Protein AF-A0A9W7AST2-F1 (afdb_monomer_lite)

Structure (mmCIF, N/CA/C/O backbone):
data_AF-A0A9W7AST2-F1
#
_entry.id   AF-A0A9W7AST2-F1
#
loop_
_atom_site.group_PDB
_atom_site.id
_atom_site.type_symbol
_atom_site.label_atom_id
_atom_site.label_alt_id
_atom_site.label_comp_id
_atom_site.label_asym_id
_atom_site.label_entity_id
_atom_site.label_seq_id
_atom_site.pdbx_PDB_ins_code
_atom_site.Cartn_x
_atom_site.Cartn_y
_atom_site.Cartn_z
_atom_site.occupancy
_atom_site.B_iso_or_equiv
_atom_site.auth_seq_id
_atom_site.auth_comp_id
_atom_site.auth_asym_id
_atom_site.auth_atom_id
_atom_site.pdbx_PDB_model_num
ATOM 1 N N . MET A 1 1 ? -9.496 14.481 9.821 1.00 38.91 1 MET A N 1
ATOM 2 C CA . MET A 1 1 ? -9.518 13.853 8.485 1.00 38.91 1 MET A CA 1
ATOM 3 C C . MET A 1 1 ? -8.148 13.300 8.118 1.00 38.91 1 MET A C 1
ATOM 5 O O . MET A 1 1 ? -7.344 13.990 7.490 1.00 38.91 1 MET A O 1
ATOM 9 N N . ALA A 1 2 ? -7.865 12.055 8.506 1.00 41.66 2 ALA A N 1
ATOM 10 C CA . ALA A 1 2 ? -6.781 11.305 7.884 1.00 41.66 2 ALA A CA 1
ATOM 11 C C . ALA A 1 2 ? -7.148 11.112 6.405 1.00 41.66 2 ALA A C 1
ATOM 13 O O . ALA A 1 2 ? -8.059 10.354 6.080 1.00 41.66 2 ALA A O 1
ATOM 14 N N . LYS A 1 3 ? -6.508 11.871 5.509 1.00 51.38 3 LYS A N 1
ATOM 15 C CA . LYS A 1 3 ? -6.689 11.702 4.066 1.00 51.38 3 LYS A CA 1
ATOM 16 C C . LYS A 1 3 ? -6.095 10.349 3.703 1.00 51.38 3 LYS A C 1
ATOM 18 O O . LYS A 1 3 ? -4.874 10.208 3.645 1.00 51.38 3 LYS A O 1
ATOM 23 N N . LEU A 1 4 ? -6.945 9.341 3.532 1.00 57.00 4 LEU A N 1
ATOM 24 C CA . LEU A 1 4 ? -6.502 8.104 2.917 1.00 57.00 4 LEU A CA 1
ATOM 25 C C . LEU A 1 4 ? -6.040 8.471 1.510 1.00 57.00 4 LEU A C 1
ATOM 27 O O . LEU A 1 4 ? -6.850 8.916 0.717 1.00 57.00 4 LEU A O 1
ATOM 31 N N . HIS A 1 5 ? -4.749 8.316 1.220 1.00 58.38 5 HIS A N 1
ATOM 32 C CA . HIS A 1 5 ? -4.201 8.547 -0.112 1.00 58.38 5 HIS A CA 1
ATOM 33 C C . HIS A 1 5 ? -4.626 7.411 -1.051 1.00 58.38 5 HIS A C 1
ATOM 35 O O . HIS A 1 5 ? -3.862 6.467 -1.296 1.00 58.38 5 HIS A O 1
ATOM 41 N N . LEU A 1 6 ? -5.873 7.471 -1.520 1.00 72.69 6 LEU A N 1
ATOM 42 C CA . LEU A 1 6 ? -6.385 6.595 -2.569 1.00 72.69 6 LEU A CA 1
ATOM 43 C C . LEU A 1 6 ? -5.915 7.089 -3.942 1.00 72.69 6 LEU A C 1
ATOM 45 O O . LEU A 1 6 ? -5.607 8.265 -4.131 1.00 72.69 6 LEU A O 1
ATOM 49 N N . VAL A 1 7 ? -5.870 6.181 -4.918 1.00 74.06 7 VAL A N 1
ATOM 50 C CA . VAL A 1 7 ? -5.638 6.540 -6.328 1.00 74.06 7 VAL A CA 1
ATOM 51 C C . VAL A 1 7 ? -6.774 7.440 -6.822 1.00 74.06 7 VAL A C 1
ATOM 53 O O . VAL A 1 7 ? -6.557 8.322 -7.649 1.00 74.06 7 VAL A O 1
ATOM 56 N N . SER A 1 8 ? -7.959 7.253 -6.241 1.00 76.75 8 SER A N 1
ATOM 57 C CA . SER A 1 8 ? -9.156 8.062 -6.464 1.00 76.75 8 SER A CA 1
ATOM 58 C C . SER A 1 8 ? -9.100 9.481 -5.871 1.00 76.75 8 SER A C 1
ATOM 60 O O . SER A 1 8 ? -9.993 10.281 -6.149 1.00 76.75 8 SER A O 1
ATOM 62 N N . ASP A 1 9 ? -8.085 9.830 -5.071 1.00 81.12 9 ASP A N 1
ATOM 63 C CA . ASP A 1 9 ? -8.009 11.166 -4.478 1.00 81.12 9 ASP A CA 1
ATOM 64 C C . ASP A 1 9 ? -7.768 12.255 -5.537 1.00 81.12 9 ASP A C 1
ATOM 66 O O . ASP A 1 9 ? -6.868 12.122 -6.384 1.00 81.12 9 ASP A O 1
ATOM 70 N N . PRO A 1 10 ? -8.468 13.403 -5.447 1.00 85.75 10 PRO A N 1
ATOM 71 C CA . PRO A 1 10 ? -8.191 14.543 -6.306 1.00 85.75 10 PRO A CA 1
ATOM 72 C C . PRO A 1 10 ? -6.749 15.025 -6.076 1.00 85.75 10 PRO A C 1
ATOM 74 O O . PRO A 1 10 ? -6.382 15.494 -4.998 1.00 85.75 10 PRO A O 1
ATOM 77 N N . GLY A 1 11 ? -5.910 14.883 -7.106 1.00 86.56 11 GLY A N 1
ATOM 78 C CA . GLY A 1 11 ? -4.495 15.269 -7.094 1.00 86.56 11 GLY A CA 1
ATOM 79 C C . GLY A 1 11 ? -3.495 14.113 -6.980 1.00 86.56 11 GLY A C 1
ATOM 80 O O . GLY A 1 11 ? -2.299 14.349 -7.174 1.00 86.56 11 GLY A O 1
ATOM 81 N N . PHE A 1 12 ? -3.940 12.872 -6.741 1.00 86.62 12 PHE A N 1
ATOM 82 C CA . PHE A 1 12 ? -3.051 11.704 -6.806 1.00 86.62 12 PHE A CA 1
ATOM 83 C C . PHE A 1 12 ? -2.444 11.562 -8.206 1.00 86.62 12 PHE A C 1
ATOM 85 O O . PHE A 1 12 ? -1.223 11.479 -8.348 1.00 86.62 12 PHE A O 1
ATOM 92 N N . LEU A 1 13 ? -3.290 11.627 -9.241 1.00 90.12 13 LEU A N 1
ATOM 93 C CA . LEU A 1 13 ? -2.870 11.517 -10.639 1.00 90.12 13 LEU A CA 1
ATOM 94 C C . LEU A 1 13 ? -1.844 12.594 -11.014 1.00 90.12 13 LEU A C 1
ATOM 96 O O . LEU A 1 13 ? -0.867 12.305 -11.694 1.00 90.12 13 LEU A O 1
ATOM 100 N N . THR A 1 14 ? -2.019 13.824 -10.526 1.00 92.44 14 THR A N 1
ATOM 101 C CA . THR A 1 14 ? -1.078 14.923 -10.775 1.00 92.44 14 THR A CA 1
ATOM 102 C C . THR A 1 14 ? 0.288 14.627 -10.160 1.00 92.44 14 THR A C 1
ATOM 104 O O . THR A 1 14 ? 1.304 14.738 -10.842 1.00 92.44 14 THR A O 1
ATOM 107 N N . LYS A 1 15 ? 0.330 14.187 -8.895 1.00 89.62 15 LYS A N 1
ATOM 108 C CA . LYS A 1 15 ? 1.586 13.815 -8.219 1.00 89.62 15 LYS A CA 1
ATOM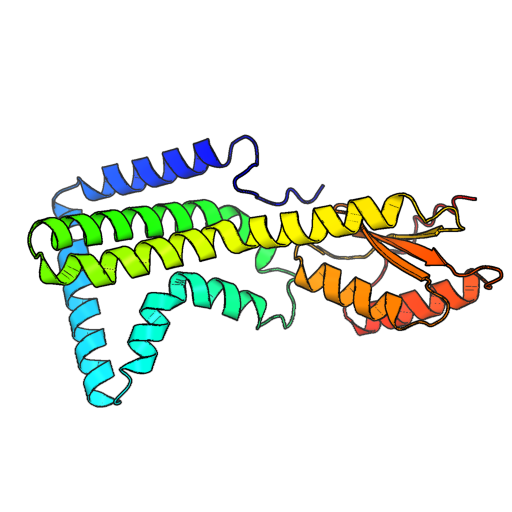 109 C C . LYS A 1 15 ? 2.264 12.620 -8.886 1.00 89.62 15 LYS A C 1
ATOM 111 O O . LYS A 1 15 ? 3.484 12.630 -9.052 1.00 89.62 15 LYS A O 1
ATOM 116 N N . PHE A 1 16 ? 1.487 11.613 -9.278 1.00 90.25 16 PHE A N 1
ATOM 117 C CA . PHE A 1 16 ? 1.979 10.446 -10.004 1.00 90.25 16 PHE A CA 1
ATOM 118 C C . PHE A 1 16 ? 2.585 10.847 -11.352 1.00 90.25 16 PHE A C 1
ATOM 120 O O . PHE A 1 16 ? 3.736 10.514 -11.618 1.00 90.25 16 PHE A O 1
ATOM 127 N N . SER A 1 17 ? 1.862 11.626 -12.160 1.00 92.38 17 SER A N 1
ATOM 128 C CA . SER A 1 17 ? 2.323 12.081 -13.475 1.00 92.38 17 SER A CA 1
ATOM 129 C C . SER A 1 17 ? 3.564 12.965 -13.385 1.00 92.38 17 SER A C 1
ATOM 131 O O . SER A 1 17 ? 4.485 12.777 -14.173 1.00 92.38 17 SER A O 1
ATOM 133 N N . ILE A 1 18 ? 3.634 13.879 -12.408 1.00 94.62 18 ILE A N 1
ATOM 134 C CA . ILE A 1 18 ? 4.841 14.685 -12.163 1.00 94.62 18 ILE A CA 1
ATOM 135 C C . ILE A 1 18 ? 6.011 13.767 -11.816 1.00 94.62 18 ILE A C 1
ATOM 137 O O . ILE A 1 18 ? 7.057 13.866 -12.445 1.00 94.62 18 ILE A O 1
ATOM 141 N N . SER A 1 19 ? 5.825 12.836 -10.875 1.00 91.31 19 SER A N 1
ATOM 142 C CA . SER A 1 19 ? 6.886 11.904 -10.466 1.00 91.31 19 SER A CA 1
ATOM 143 C C . SER A 1 19 ? 7.370 11.053 -11.640 1.00 91.31 19 SER A C 1
ATOM 145 O O . SER A 1 19 ? 8.571 10.901 -11.846 1.00 91.31 19 SER A O 1
ATOM 147 N N . LEU A 1 20 ? 6.439 10.534 -12.445 1.00 90.25 20 LEU A N 1
ATOM 148 C CA . LEU A 1 20 ? 6.737 9.737 -13.628 1.00 90.25 20 LEU A CA 1
ATOM 149 C C . LEU A 1 20 ? 7.502 10.555 -14.673 1.00 90.25 20 LEU A C 1
ATOM 151 O O . LEU A 1 20 ? 8.518 10.096 -15.189 1.00 90.25 20 LEU A O 1
ATOM 155 N N . LEU A 1 21 ? 7.056 11.780 -14.950 1.00 94.19 21 LEU A N 1
ATOM 156 C CA . LEU A 1 21 ? 7.706 12.679 -15.897 1.00 94.19 21 LEU A CA 1
ATOM 157 C C . LEU A 1 21 ? 9.107 13.076 -15.421 1.00 94.19 21 LEU A C 1
ATOM 159 O O . LEU A 1 21 ? 10.040 13.053 -16.218 1.00 94.19 21 LEU A O 1
ATOM 163 N N . THR A 1 22 ? 9.289 13.354 -14.127 1.00 92.75 22 THR A N 1
ATOM 164 C CA . THR A 1 22 ? 10.610 13.604 -13.538 1.00 92.75 22 THR A CA 1
ATOM 165 C C . THR A 1 22 ? 11.530 12.400 -13.718 1.00 92.75 22 THR A C 1
ATOM 167 O O . THR A 1 22 ? 12.650 12.575 -14.186 1.00 92.75 22 THR A O 1
ATOM 170 N N . ILE A 1 23 ? 11.069 11.178 -13.424 1.00 89.25 23 ILE A N 1
ATOM 171 C CA . ILE A 1 23 ? 11.868 9.954 -13.612 1.00 89.25 23 ILE A CA 1
ATOM 172 C C . ILE A 1 23 ? 12.243 9.769 -15.090 1.00 89.25 23 ILE A C 1
ATOM 174 O O . ILE A 1 23 ? 13.402 9.492 -15.402 1.00 89.25 23 ILE A O 1
ATOM 178 N N . ILE A 1 24 ? 11.298 9.979 -16.012 1.00 90.62 24 ILE A N 1
ATOM 179 C CA . ILE A 1 24 ? 11.549 9.880 -17.456 1.00 90.62 24 ILE A CA 1
ATOM 180 C C . ILE A 1 24 ? 12.576 10.925 -17.904 1.00 90.62 24 ILE A C 1
ATOM 182 O O . ILE A 1 24 ? 13.527 10.570 -18.597 1.00 90.62 24 ILE A O 1
ATOM 186 N N . LEU A 1 25 ? 12.432 12.190 -17.501 1.00 93.44 25 LEU A N 1
ATOM 187 C CA . LEU A 1 25 ? 13.373 13.258 -17.857 1.00 93.44 25 LEU A CA 1
ATOM 188 C C . LEU A 1 25 ? 14.774 12.982 -17.311 1.00 93.44 25 LEU A C 1
ATOM 190 O O . LEU A 1 25 ? 15.752 13.073 -18.049 1.00 93.44 25 LEU A O 1
ATOM 194 N N . VAL A 1 26 ? 14.864 12.577 -16.046 1.00 90.81 26 VAL A N 1
ATOM 195 C CA . VAL A 1 26 ? 16.123 12.194 -15.398 1.00 90.81 26 VAL A CA 1
ATOM 196 C C . VAL A 1 26 ? 16.773 11.018 -16.140 1.00 90.81 26 VAL A C 1
ATOM 198 O O . VAL A 1 26 ? 17.976 11.037 -16.383 1.00 90.81 26 VAL A O 1
ATOM 201 N N . SER A 1 27 ? 15.986 10.044 -16.613 1.00 86.69 27 SER A N 1
ATOM 202 C CA . SER A 1 27 ? 16.497 8.897 -17.382 1.00 86.69 27 SER A CA 1
ATOM 203 C C . SER A 1 27 ? 17.025 9.236 -18.783 1.00 86.69 27 SER A C 1
ATOM 205 O O . SER A 1 27 ? 17.753 8.436 -19.367 1.00 86.69 27 SER A O 1
ATOM 207 N N . LYS A 1 28 ? 16.682 10.409 -19.337 1.00 90.00 28 LYS A N 1
ATOM 208 C CA . LYS A 1 28 ? 17.173 10.868 -20.649 1.00 90.00 28 LYS A CA 1
ATOM 209 C C . LYS A 1 28 ? 18.562 11.500 -20.584 1.00 90.00 28 LYS A C 1
ATOM 211 O O . LYS A 1 28 ? 19.148 11.751 -21.633 1.00 90.00 28 LYS A O 1
ATOM 216 N N . VAL A 1 29 ? 19.088 11.758 -19.388 1.00 93.31 29 VAL A N 1
ATOM 217 C CA . VAL A 1 29 ? 20.415 12.347 -19.196 1.00 93.31 29 VAL A CA 1
ATOM 218 C C . VAL A 1 29 ? 21.484 11.276 -19.492 1.00 93.31 29 VAL A C 1
ATOM 220 O O . VAL A 1 29 ? 21.586 10.311 -18.731 1.00 93.31 29 VAL A O 1
ATOM 223 N N . PRO A 1 30 ? 22.301 11.419 -20.559 1.00 90.50 30 PRO A N 1
ATOM 224 C CA . PRO A 1 30 ? 23.229 10.376 -21.012 1.00 90.50 30 PRO A CA 1
ATOM 225 C C . PRO A 1 30 ? 24.180 9.818 -19.939 1.00 90.50 30 PRO A C 1
ATOM 227 O O . PRO A 1 30 ? 24.262 8.594 -19.830 1.00 90.50 30 PRO A O 1
ATOM 230 N N . PRO A 1 31 ? 24.856 10.642 -19.101 1.00 91.50 31 PRO A N 1
ATOM 231 C CA . PRO A 1 31 ? 25.762 10.107 -18.081 1.00 91.50 31 PRO A CA 1
ATOM 232 C C . PRO A 1 31 ? 25.024 9.339 -16.981 1.00 91.50 31 PRO A C 1
ATOM 234 O O . PRO A 1 31 ? 25.586 8.449 -16.348 1.00 91.50 31 PRO A O 1
ATOM 237 N N . LEU A 1 32 ? 23.751 9.664 -16.739 1.00 87.69 32 LEU A N 1
ATOM 238 C CA . LEU A 1 32 ? 22.957 8.941 -15.759 1.00 87.69 32 LEU A CA 1
ATOM 239 C C . LEU A 1 32 ? 22.450 7.618 -16.332 1.00 87.69 32 LEU A C 1
ATOM 241 O O . LEU A 1 32 ? 22.411 6.620 -15.620 1.00 87.69 32 LEU A O 1
ATOM 245 N N . GLN A 1 33 ? 22.110 7.586 -17.621 1.00 86.31 33 GLN A N 1
ATOM 246 C CA . GLN A 1 33 ? 21.656 6.371 -18.288 1.00 86.31 33 GLN A CA 1
ATOM 247 C C . GLN A 1 33 ? 22.734 5.277 -18.277 1.00 86.31 33 GLN A C 1
ATOM 249 O O . GLN A 1 33 ? 22.414 4.115 -18.013 1.00 86.31 33 GLN A O 1
ATOM 254 N N . THR A 1 34 ? 24.000 5.633 -18.518 1.00 88.44 34 THR A N 1
ATOM 255 C CA . THR A 1 34 ? 25.119 4.680 -18.447 1.00 88.44 34 THR A CA 1
ATOM 256 C C . THR A 1 34 ? 25.297 4.149 -17.030 1.00 88.44 34 THR A C 1
ATOM 258 O O . THR A 1 34 ? 25.349 2.937 -16.845 1.00 88.44 34 THR A O 1
ATOM 261 N N . ASN A 1 35 ? 25.259 5.029 -16.023 1.00 88.88 35 ASN A N 1
ATOM 262 C CA . ASN A 1 35 ? 25.389 4.637 -14.618 1.00 88.88 35 ASN A CA 1
ATOM 263 C C . ASN A 1 35 ? 24.230 3.751 -14.147 1.00 88.88 35 ASN A C 1
ATOM 265 O O . ASN A 1 35 ? 24.456 2.780 -13.433 1.00 88.88 35 ASN A O 1
ATOM 269 N N . ILE A 1 36 ? 22.989 4.059 -14.541 1.00 81.69 36 ILE A N 1
ATOM 270 C CA . ILE A 1 36 ? 21.812 3.252 -14.191 1.00 81.69 36 ILE A CA 1
ATOM 271 C C . ILE A 1 36 ? 21.899 1.876 -14.846 1.00 81.69 36 ILE A C 1
ATOM 273 O O . ILE A 1 36 ? 21.633 0.878 -14.184 1.00 81.69 36 ILE A O 1
ATOM 277 N N . SER A 1 37 ? 22.277 1.813 -16.124 1.00 79.62 37 SER A N 1
ATOM 278 C CA . SER A 1 37 ? 22.390 0.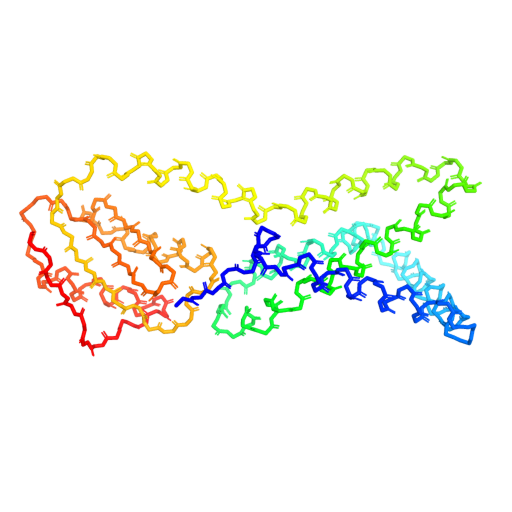540 -16.846 1.00 79.62 37 SER A CA 1
ATOM 279 C C . SER A 1 37 ? 23.505 -0.321 -16.255 1.00 79.62 37 SER A C 1
ATOM 281 O O . SER A 1 37 ? 23.312 -1.512 -16.028 1.00 79.62 37 SER A O 1
ATOM 283 N N . GLU A 1 38 ? 24.642 0.288 -15.916 1.00 88.25 38 GLU A N 1
ATOM 284 C CA . GLU A 1 38 ? 25.753 -0.405 -15.270 1.00 88.25 38 GLU A CA 1
ATOM 285 C C . GLU A 1 38 ? 25.396 -0.859 -13.850 1.00 88.25 38 GLU A C 1
ATOM 287 O O . GLU A 1 38 ? 25.655 -2.003 -13.483 1.00 88.25 38 GLU A O 1
ATOM 292 N N . ALA A 1 39 ? 24.752 -0.004 -13.052 1.00 82.81 39 ALA A N 1
ATOM 293 C CA . ALA A 1 39 ? 24.269 -0.371 -11.726 1.00 82.81 39 ALA A CA 1
ATOM 294 C C . ALA A 1 39 ? 23.236 -1.502 -11.801 1.00 82.81 39 ALA A C 1
ATOM 296 O O . ALA A 1 39 ? 23.281 -2.419 -10.983 1.00 82.81 39 ALA A O 1
ATOM 297 N N . HIS A 1 40 ? 22.338 -1.465 -12.788 1.00 80.56 40 HIS A N 1
ATOM 298 C CA . HIS A 1 40 ? 21.349 -2.511 -13.017 1.00 80.56 40 HIS A CA 1
ATOM 299 C C . HIS A 1 40 ? 22.011 -3.843 -13.375 1.00 80.56 40 HIS A C 1
ATOM 301 O O . HIS A 1 40 ? 21.681 -4.859 -12.768 1.00 80.56 40 HIS A O 1
ATOM 307 N N . GLU A 1 41 ? 22.982 -3.845 -14.290 1.00 82.00 41 GLU A N 1
ATOM 308 C CA . GLU A 1 41 ? 23.723 -5.058 -14.644 1.00 82.00 41 GLU A CA 1
ATOM 309 C C . GLU A 1 41 ? 24.569 -5.582 -13.477 1.00 82.00 41 GLU A C 1
ATOM 311 O O . GLU A 1 41 ? 24.538 -6.775 -13.183 1.00 82.00 41 GLU A O 1
ATOM 316 N N . ARG A 1 42 ? 25.240 -4.709 -12.715 1.00 86.38 42 ARG A N 1
ATOM 317 C CA . ARG A 1 42 ? 25.951 -5.113 -11.489 1.00 86.38 42 ARG A CA 1
ATOM 318 C C . ARG A 1 42 ? 25.004 -5.746 -10.478 1.00 86.38 42 ARG A C 1
ATOM 320 O O . ARG A 1 42 ? 25.305 -6.808 -9.941 1.00 86.38 42 ARG A O 1
ATOM 327 N N . LEU A 1 43 ? 23.852 -5.121 -10.235 1.00 78.88 43 LEU A N 1
ATOM 328 C CA . LEU A 1 43 ? 22.845 -5.641 -9.316 1.00 78.88 43 LEU A CA 1
ATOM 329 C C . LEU A 1 43 ? 22.324 -6.998 -9.795 1.00 78.88 43 LEU A C 1
ATOM 331 O O . LEU A 1 43 ? 22.213 -7.924 -8.997 1.00 78.88 43 LEU A O 1
ATOM 335 N N . ARG A 1 44 ? 22.049 -7.134 -11.096 1.00 78.31 44 ARG A N 1
ATOM 336 C CA . ARG A 1 44 ? 21.595 -8.378 -11.719 1.00 78.31 44 ARG A CA 1
ATOM 337 C C . ARG A 1 44 ? 22.626 -9.490 -11.570 1.00 78.31 44 ARG A C 1
ATOM 339 O O . ARG A 1 44 ? 22.249 -10.602 -11.214 1.00 78.31 44 ARG A O 1
ATOM 346 N N . LEU A 1 45 ? 23.903 -9.195 -11.802 1.00 83.44 45 LEU A N 1
ATOM 347 C CA . LEU A 1 45 ? 25.000 -10.149 -11.653 1.00 83.44 45 LEU A CA 1
ATOM 348 C C . LEU A 1 45 ? 25.201 -10.566 -10.196 1.00 83.44 45 LEU A C 1
ATOM 350 O O . LEU A 1 45 ? 25.355 -11.755 -9.935 1.00 83.44 45 LEU A O 1
ATOM 354 N N . ILE A 1 46 ? 25.142 -9.621 -9.251 1.00 84.19 46 ILE A N 1
ATOM 355 C CA . ILE A 1 46 ? 25.198 -9.918 -7.812 1.00 84.19 46 ILE A CA 1
ATOM 356 C C . ILE A 1 46 ? 24.011 -10.794 -7.411 1.00 84.19 46 ILE A C 1
ATOM 358 O O . ILE A 1 46 ? 24.186 -11.781 -6.706 1.00 84.19 46 ILE A O 1
ATOM 362 N N . LEU A 1 47 ? 22.804 -10.474 -7.880 1.00 73.44 47 LEU A N 1
ATOM 363 C CA . LEU A 1 47 ? 21.615 -11.284 -7.635 1.00 73.44 47 LEU A CA 1
ATOM 364 C C . LEU A 1 47 ? 21.797 -12.700 -8.190 1.00 73.44 47 LEU A C 1
ATOM 366 O O . LEU A 1 47 ? 21.642 -13.658 -7.442 1.00 73.44 47 LEU A O 1
ATOM 370 N N . LEU A 1 48 ? 22.190 -12.850 -9.456 1.00 77.31 48 LEU A N 1
ATOM 371 C CA . LEU A 1 48 ? 22.421 -14.157 -10.079 1.00 77.31 48 LEU A CA 1
ATOM 372 C C . LEU A 1 48 ? 23.504 -14.968 -9.359 1.00 77.31 48 LEU A C 1
ATOM 374 O O . LEU A 1 48 ? 23.298 -16.154 -9.104 1.00 77.31 48 LEU A O 1
ATOM 378 N N . SER A 1 49 ? 24.625 -14.341 -8.991 1.00 83.81 49 SER A N 1
ATOM 379 C CA . SER A 1 49 ? 25.713 -15.023 -8.284 1.00 83.81 49 SER A CA 1
ATOM 380 C C . SER A 1 49 ? 25.289 -15.450 -6.879 1.00 83.81 49 SER A C 1
ATOM 382 O O . SER A 1 49 ? 25.527 -16.591 -6.483 1.00 83.81 49 SER A O 1
ATOM 384 N N . THR A 1 50 ? 24.577 -14.582 -6.157 1.00 76.69 50 THR A N 1
ATOM 385 C CA . THR A 1 50 ? 24.087 -14.859 -4.800 1.00 76.69 50 THR A CA 1
ATOM 386 C C . THR A 1 50 ? 23.000 -15.935 -4.810 1.00 76.69 50 THR A C 1
ATOM 388 O O . THR A 1 50 ? 23.010 -16.828 -3.962 1.00 76.69 50 THR A O 1
ATOM 391 N N . ALA A 1 51 ? 22.084 -15.918 -5.787 1.00 73.81 51 ALA A N 1
ATOM 392 C CA . ALA A 1 51 ? 21.082 -16.976 -5.930 1.00 73.81 51 ALA A CA 1
ATOM 393 C C . ALA A 1 51 ? 21.702 -18.327 -6.236 1.00 73.81 51 ALA A C 1
ATOM 395 O O . ALA A 1 51 ? 21.275 -19.326 -5.660 1.00 73.81 51 ALA A O 1
ATOM 396 N N . HIS A 1 52 ? 22.683 -18.358 -7.136 1.00 76.38 52 HIS A N 1
ATOM 397 C CA . HIS A 1 52 ? 23.358 -19.596 -7.484 1.00 76.38 52 HIS A CA 1
ATOM 398 C C . HIS A 1 52 ? 24.129 -20.158 -6.281 1.00 76.38 52 HIS A C 1
ATOM 400 O O . HIS A 1 52 ? 24.056 -21.356 -6.017 1.00 76.38 52 HIS A O 1
ATOM 406 N N . ALA A 1 53 ? 24.798 -19.294 -5.510 1.00 83.94 53 ALA A N 1
ATOM 407 C CA . ALA A 1 53 ? 25.543 -19.688 -4.315 1.00 83.94 53 ALA A CA 1
ATOM 408 C C . ALA A 1 53 ? 24.648 -20.265 -3.206 1.00 83.94 53 ALA A C 1
ATOM 410 O O . ALA A 1 53 ? 25.032 -21.228 -2.548 1.00 83.94 53 ALA A O 1
ATOM 411 N N . HIS A 1 54 ? 23.448 -19.714 -3.012 1.00 74.88 54 HIS A N 1
ATOM 412 C CA . HIS A 1 54 ? 22.566 -20.110 -1.911 1.00 74.88 54 HIS A CA 1
ATOM 413 C C . HIS A 1 54 ? 21.352 -20.957 -2.332 1.00 74.88 54 HIS A C 1
ATOM 415 O O . HIS A 1 54 ? 20.472 -21.190 -1.508 1.00 74.88 54 HIS A O 1
ATOM 421 N N . GLN A 1 55 ? 21.267 -21.413 -3.591 1.00 71.50 55 GLN A N 1
ATOM 422 C CA . GLN A 1 55 ? 20.077 -22.099 -4.141 1.00 71.50 55 GLN A CA 1
ATOM 423 C C . GLN A 1 55 ? 18.775 -21.282 -3.938 1.00 71.50 55 GLN A C 1
ATOM 425 O O . GLN A 1 55 ? 17.667 -21.816 -3.905 1.00 71.50 55 GLN A O 1
ATOM 430 N N . LEU A 1 56 ? 18.892 -19.952 -3.834 1.00 57.88 56 LEU A N 1
ATOM 431 C CA . LEU A 1 56 ? 17.814 -19.019 -3.475 1.00 57.88 56 LEU A CA 1
ATOM 432 C C . LEU A 1 56 ? 16.982 -18.572 -4.688 1.00 57.88 56 LEU A C 1
ATOM 434 O O . LEU A 1 56 ? 16.527 -17.429 -4.762 1.00 57.88 56 LEU A O 1
ATOM 438 N N . TRP A 1 57 ? 16.738 -19.469 -5.642 1.00 56.25 57 TRP A N 1
ATOM 439 C CA . TRP A 1 57 ? 15.914 -19.183 -6.823 1.00 56.25 57 TRP A CA 1
ATOM 440 C C . TRP A 1 57 ? 14.509 -18.697 -6.441 1.00 56.25 57 TRP A C 1
ATOM 442 O O . TRP A 1 57 ? 13.985 -17.753 -7.036 1.00 56.25 57 TRP A O 1
ATOM 452 N N . PHE A 1 58 ? 13.943 -19.258 -5.368 1.00 51.06 58 PHE A N 1
ATOM 453 C CA . PHE A 1 58 ? 12.679 -18.800 -4.798 1.00 51.06 58 PHE A CA 1
ATOM 454 C C . PHE A 1 58 ? 12.769 -17.385 -4.230 1.00 51.06 58 PHE A C 1
ATOM 456 O O . PHE A 1 58 ? 11.853 -16.604 -4.458 1.00 51.06 58 PHE A O 1
ATOM 463 N N . LEU A 1 59 ? 13.865 -17.019 -3.555 1.00 52.59 59 LEU A N 1
ATOM 464 C CA . LEU A 1 59 ? 14.011 -15.704 -2.927 1.00 52.59 59 LEU A CA 1
ATOM 465 C C . LEU A 1 59 ? 14.159 -14.591 -3.963 1.00 52.59 59 LEU A C 1
ATOM 467 O O . LEU A 1 59 ? 13.624 -13.517 -3.741 1.00 52.59 59 LEU A O 1
ATOM 471 N N . ILE A 1 60 ? 14.805 -14.837 -5.108 1.00 55.47 60 ILE A N 1
ATOM 472 C CA . ILE A 1 60 ? 14.857 -13.860 -6.211 1.00 55.47 60 ILE A CA 1
ATOM 473 C C . ILE A 1 60 ? 13.496 -13.702 -6.874 1.00 55.47 60 ILE A C 1
ATOM 475 O O . ILE A 1 60 ? 13.081 -12.575 -7.141 1.00 55.47 60 ILE A O 1
ATOM 479 N N . SER A 1 61 ? 12.766 -14.800 -7.082 1.00 55.69 61 SER A N 1
ATOM 480 C CA . SER A 1 61 ? 11.384 -14.728 -7.564 1.00 55.69 61 SER A CA 1
ATOM 481 C C . SER A 1 61 ? 10.480 -13.994 -6.558 1.00 55.69 61 SER A C 1
ATOM 483 O O . SER A 1 61 ? 9.587 -13.247 -6.955 1.00 55.69 61 SER A O 1
ATOM 485 N N . PHE A 1 62 ? 10.758 -14.133 -5.257 1.00 51.84 62 PHE A N 1
ATOM 486 C CA . PHE A 1 62 ? 10.085 -13.416 -4.174 1.00 51.84 62 PHE A CA 1
ATOM 487 C C . PHE A 1 62 ? 10.492 -11.941 -4.112 1.00 51.84 62 PHE A C 1
ATOM 489 O O . PHE A 1 62 ? 9.624 -11.102 -3.913 1.00 51.84 62 PHE A O 1
ATOM 496 N N . LEU A 1 63 ? 11.771 -11.608 -4.338 1.00 53.88 63 LEU A N 1
ATOM 497 C CA . LEU A 1 63 ? 12.299 -10.242 -4.341 1.00 53.88 63 LEU A CA 1
ATOM 498 C C . LEU A 1 63 ? 11.820 -9.456 -5.568 1.00 53.88 63 LEU A C 1
ATOM 500 O O . LEU A 1 63 ? 11.438 -8.294 -5.445 1.00 53.88 63 LEU A O 1
ATOM 504 N N . ALA A 1 64 ? 11.741 -10.098 -6.732 1.00 54.25 64 ALA A N 1
ATOM 505 C CA . ALA A 1 64 ? 11.091 -9.538 -7.915 1.00 54.25 64 ALA A CA 1
ATOM 506 C C . ALA A 1 64 ? 9.580 -9.332 -7.683 1.00 54.25 64 ALA A C 1
ATOM 508 O O . ALA A 1 64 ? 9.016 -8.335 -8.125 1.00 54.25 64 ALA A O 1
ATOM 509 N N . SER A 1 65 ? 8.938 -10.209 -6.900 1.00 55.12 65 SER A N 1
ATOM 510 C CA . SER A 1 65 ? 7.574 -10.011 -6.383 1.00 55.12 65 SER A CA 1
ATOM 511 C C . SER A 1 65 ? 7.505 -9.031 -5.194 1.00 55.12 65 SER A C 1
ATOM 513 O O . SER A 1 65 ? 6.410 -8.661 -4.754 1.00 55.12 65 SER A O 1
ATOM 515 N N . SER A 1 66 ? 8.648 -8.593 -4.647 1.00 54.12 66 SER A N 1
ATOM 516 C CA . SER A 1 66 ? 8.715 -7.896 -3.360 1.00 54.12 66 SER A CA 1
ATOM 517 C C . SER A 1 66 ? 8.529 -6.400 -3.416 1.00 54.12 66 SER A C 1
ATOM 519 O O . SER A 1 66 ? 8.323 -5.819 -2.366 1.00 54.12 66 SER A O 1
ATOM 521 N N . CYS A 1 67 ? 8.433 -5.759 -4.579 1.00 52.69 67 CYS A N 1
ATOM 522 C CA . CYS A 1 67 ? 7.856 -4.410 -4.593 1.00 52.69 67 CYS A CA 1
ATOM 523 C C . CYS A 1 67 ? 6.415 -4.418 -4.030 1.00 52.69 67 CYS A C 1
ATOM 525 O O . CYS A 1 67 ? 5.981 -3.449 -3.410 1.00 52.69 67 CYS A O 1
ATOM 527 N N . CYS A 1 68 ? 5.715 -5.551 -4.158 1.00 47.44 68 CYS A N 1
ATOM 528 C CA . CYS A 1 68 ? 4.381 -5.776 -3.615 1.00 47.44 68 CYS A CA 1
ATOM 529 C C . CYS A 1 68 ? 4.397 -6.627 -2.335 1.00 47.44 68 CYS A C 1
ATOM 531 O O . CYS A 1 68 ? 3.602 -6.399 -1.427 1.00 47.44 68 CYS A O 1
ATOM 533 N N . LEU A 1 69 ? 5.342 -7.565 -2.205 1.00 48.34 69 LEU A N 1
ATOM 534 C CA . LEU A 1 69 ? 5.549 -8.279 -0.946 1.00 48.34 69 LEU A CA 1
ATOM 535 C C . LEU A 1 69 ? 6.105 -7.368 0.154 1.00 48.34 69 LEU A C 1
ATOM 537 O O . LEU A 1 69 ? 5.779 -7.607 1.299 1.00 48.34 69 LEU A O 1
ATOM 541 N N . LEU A 1 70 ? 6.838 -6.286 -0.143 1.00 56.50 70 LEU A N 1
ATOM 542 C CA . LEU A 1 70 ? 7.147 -5.242 0.845 1.00 56.50 70 LEU A CA 1
ATOM 543 C C . LEU A 1 70 ? 5.859 -4.615 1.366 1.00 56.50 70 LEU A C 1
ATOM 545 O O . LEU A 1 70 ? 5.764 -4.360 2.554 1.00 56.50 70 LEU A O 1
ATOM 549 N N . GLN A 1 71 ? 4.852 -4.394 0.518 1.00 52.66 71 GLN A N 1
ATOM 550 C CA . GLN A 1 71 ? 3.567 -3.842 0.959 1.00 52.66 71 GLN A CA 1
ATOM 551 C C . GLN A 1 71 ? 2.812 -4.839 1.855 1.00 52.66 71 GLN A C 1
ATOM 553 O O . GLN A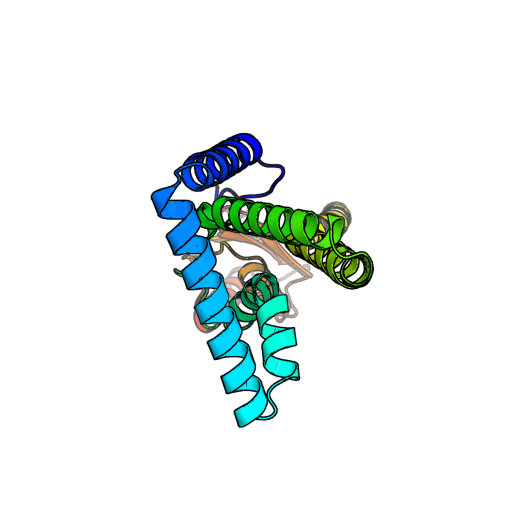 1 71 ? 2.192 -4.434 2.832 1.00 52.66 71 GLN A O 1
ATOM 558 N N . VAL A 1 72 ? 2.913 -6.146 1.583 1.00 55.41 72 VAL A N 1
ATOM 559 C CA . VAL A 1 72 ? 2.327 -7.210 2.422 1.00 55.41 72 VAL A CA 1
ATOM 560 C C . VAL A 1 72 ? 3.135 -7.458 3.700 1.00 55.41 72 VAL A C 1
ATOM 562 O O . VAL A 1 72 ? 2.550 -7.629 4.760 1.00 55.41 72 VAL A O 1
ATOM 565 N N . VAL A 1 73 ? 4.465 -7.436 3.633 1.00 57.66 73 VAL A N 1
ATOM 566 C CA . VAL A 1 73 ? 5.386 -7.623 4.762 1.00 57.66 73 VAL A CA 1
ATOM 567 C C . VAL A 1 73 ? 5.337 -6.419 5.687 1.00 57.66 73 VAL A C 1
ATOM 569 O O . VAL A 1 73 ? 5.280 -6.610 6.889 1.00 57.66 73 VAL A O 1
ATOM 572 N N . LEU A 1 74 ? 5.250 -5.194 5.169 1.00 55.19 74 LEU A N 1
ATOM 573 C CA . LEU A 1 74 ? 4.981 -4.007 5.985 1.00 55.19 74 LEU A CA 1
ATOM 574 C C . LEU A 1 74 ? 3.573 -4.046 6.603 1.00 55.19 74 LEU A C 1
ATOM 576 O O . LEU A 1 74 ? 3.393 -3.559 7.714 1.00 55.19 74 LEU A O 1
ATOM 580 N N . ASN A 1 75 ? 2.597 -4.674 5.936 1.00 50.47 75 ASN A N 1
ATOM 581 C CA . ASN A 1 75 ? 1.280 -4.950 6.521 1.00 50.47 75 ASN A CA 1
ATOM 582 C C . ASN A 1 75 ? 1.302 -6.096 7.557 1.00 50.47 75 ASN A C 1
ATOM 584 O O . ASN A 1 75 ? 0.471 -6.096 8.462 1.00 50.47 75 ASN A O 1
ATOM 588 N N . MET A 1 76 ? 2.216 -7.068 7.442 1.00 51.41 76 MET A N 1
ATOM 589 C CA . MET A 1 76 ? 2.361 -8.198 8.374 1.00 51.41 76 MET A CA 1
ATOM 590 C C . MET A 1 76 ? 3.255 -7.882 9.573 1.00 51.41 76 MET A C 1
ATOM 592 O O . MET A 1 76 ? 2.972 -8.350 10.672 1.00 51.41 76 MET A O 1
ATOM 596 N N . LEU A 1 77 ? 4.276 -7.039 9.408 1.00 53.22 77 LEU A N 1
ATOM 597 C CA . LEU A 1 77 ? 5.137 -6.506 10.471 1.00 53.22 77 LEU A CA 1
ATOM 598 C C . LEU A 1 77 ? 4.401 -5.454 11.316 1.00 53.22 77 LEU A C 1
ATOM 600 O O . LEU A 1 77 ? 5.002 -4.512 11.818 1.00 53.22 77 LEU A O 1
ATOM 604 N N . SER A 1 78 ? 3.095 -5.650 11.509 1.00 46.41 78 SER A N 1
ATOM 605 C CA . SER A 1 78 ? 2.147 -4.865 12.295 1.00 46.41 78 SER A CA 1
ATOM 606 C C . SER A 1 78 ? 2.458 -4.873 13.806 1.00 46.41 78 SER A C 1
ATOM 608 O O . SER A 1 78 ? 1.550 -4.814 14.631 1.00 46.41 78 SER A O 1
ATOM 610 N N . ALA A 1 79 ? 3.736 -4.903 14.182 1.00 45.38 79 ALA A N 1
ATOM 611 C CA . ALA A 1 79 ? 4.256 -4.460 15.464 1.00 45.38 79 ALA A CA 1
ATOM 612 C C . ALA A 1 79 ? 4.353 -2.918 15.451 1.00 45.38 79 ALA A C 1
ATOM 614 O O . ALA A 1 79 ? 5.431 -2.339 15.378 1.00 45.38 79 ALA A O 1
ATOM 615 N N . GLY A 1 80 ? 3.192 -2.252 15.474 1.00 48.06 80 GLY A N 1
ATOM 616 C CA . GLY A 1 80 ? 3.073 -0.811 15.737 1.00 48.06 80 GLY A CA 1
ATOM 617 C C . GLY A 1 80 ? 3.052 0.106 14.506 1.00 48.06 80 GLY A C 1
ATOM 618 O O . GLY A 1 80 ? 4.021 0.795 14.201 1.00 48.06 80 GLY A O 1
ATOM 619 N N . CYS A 1 81 ? 1.894 0.239 13.852 1.00 51.59 81 CYS A N 1
ATOM 620 C CA . CYS A 1 81 ? 1.638 1.204 12.767 1.00 51.59 81 CYS A CA 1
ATOM 621 C C . CYS A 1 81 ? 1.570 2.689 13.203 1.00 51.59 81 CYS A C 1
ATOM 623 O O . CYS A 1 81 ? 0.989 3.507 12.492 1.00 51.59 81 CYS A O 1
ATOM 625 N N . GLY A 1 82 ? 2.159 3.069 14.340 1.00 51.56 82 GLY A N 1
ATOM 626 C CA . GLY A 1 82 ? 2.055 4.433 14.874 1.00 51.56 82 GLY A CA 1
ATOM 627 C C . GLY A 1 82 ? 2.857 5.493 14.105 1.00 51.56 82 GLY A C 1
ATOM 628 O O . GLY A 1 82 ? 2.485 6.663 14.117 1.00 51.56 82 GLY A O 1
ATOM 629 N N . GLY A 1 83 ? 3.936 5.116 13.406 1.00 54.34 83 GLY A N 1
ATOM 630 C CA . GLY A 1 83 ? 4.836 6.091 12.762 1.00 54.34 83 GLY A CA 1
ATOM 631 C C . GLY A 1 83 ? 5.086 5.871 11.273 1.00 54.34 83 GLY A C 1
ATOM 632 O O . GLY A 1 83 ? 5.154 6.827 10.502 1.00 54.34 83 GLY A O 1
ATOM 633 N N . PHE A 1 84 ? 5.194 4.615 10.838 1.00 55.41 84 PHE A N 1
ATOM 634 C CA . PHE A 1 84 ? 5.694 4.308 9.495 1.00 55.41 84 PHE A CA 1
ATOM 635 C C . PHE A 1 84 ? 4.694 4.675 8.385 1.00 55.41 84 PHE A C 1
ATOM 637 O O . PHE A 1 84 ? 5.090 5.146 7.321 1.00 55.41 84 PHE A O 1
ATOM 644 N N . ASN A 1 85 ? 3.388 4.557 8.654 1.00 55.03 85 ASN A N 1
ATOM 645 C CA . ASN A 1 85 ? 2.338 4.903 7.690 1.00 55.03 85 ASN A CA 1
ATOM 646 C C . ASN A 1 85 ? 2.263 6.418 7.415 1.00 55.03 85 ASN A C 1
ATOM 648 O O . ASN A 1 85 ? 1.978 6.832 6.294 1.00 55.03 85 ASN A O 1
ATOM 652 N N . THR A 1 86 ? 2.590 7.250 8.409 1.00 62.66 86 THR A N 1
ATOM 653 C CA . THR A 1 86 ? 2.632 8.713 8.254 1.00 62.66 86 THR A CA 1
ATOM 654 C C . THR A 1 86 ? 3.709 9.140 7.257 1.00 62.66 86 THR A C 1
ATOM 656 O O . THR A 1 86 ? 3.491 10.051 6.463 1.00 62.66 86 THR A O 1
ATOM 659 N N . TYR A 1 87 ? 4.854 8.451 7.256 1.00 63.47 87 TYR A N 1
ATOM 660 C CA . TYR A 1 87 ? 5.973 8.761 6.364 1.00 63.47 87 TYR A CA 1
ATOM 661 C C . TYR A 1 87 ? 5.877 8.067 5.001 1.00 63.47 87 TYR A C 1
ATOM 663 O O . TYR A 1 87 ? 6.252 8.657 3.990 1.00 63.47 87 TYR A O 1
ATOM 671 N N . LEU A 1 88 ? 5.351 6.842 4.938 1.00 63.41 88 LEU A N 1
ATOM 672 C CA . LEU A 1 88 ? 5.252 6.092 3.679 1.00 63.41 88 LEU A CA 1
ATOM 673 C C . LEU A 1 88 ? 4.005 6.394 2.858 1.00 63.41 88 LEU A C 1
ATOM 675 O O . LEU A 1 88 ? 4.045 6.231 1.637 1.00 63.41 88 LEU A O 1
ATOM 679 N N . GLY A 1 89 ? 2.926 6.868 3.486 1.00 69.69 89 GLY A N 1
ATOM 680 C CA . GLY A 1 89 ? 1.720 7.320 2.791 1.00 69.69 89 GLY A CA 1
ATOM 681 C C . GLY A 1 89 ? 2.020 8.261 1.612 1.00 69.69 89 GLY A C 1
ATOM 682 O O . GLY A 1 89 ? 1.637 7.944 0.483 1.00 69.69 89 GLY A O 1
ATOM 683 N N . PRO A 1 90 ? 2.759 9.371 1.812 1.00 73.75 90 PRO A N 1
ATOM 684 C CA . PRO A 1 90 ? 3.084 10.298 0.727 1.00 73.75 90 PRO A CA 1
ATOM 685 C C . PRO A 1 90 ? 4.095 9.749 -0.293 1.00 73.75 90 PRO A C 1
ATOM 687 O O . PRO A 1 90 ? 4.135 10.247 -1.416 1.00 73.75 90 PRO A O 1
ATOM 690 N N . ALA A 1 91 ? 4.884 8.726 0.055 1.00 75.00 91 ALA A N 1
ATOM 691 C CA . ALA A 1 91 ? 5.853 8.099 -0.851 1.00 75.00 91 ALA A CA 1
ATOM 692 C C . ALA A 1 91 ? 5.218 7.054 -1.789 1.00 75.00 91 ALA A C 1
ATOM 694 O O . ALA A 1 91 ? 5.798 6.669 -2.800 1.00 75.00 91 ALA A O 1
ATOM 695 N N . ARG A 1 92 ? 3.997 6.591 -1.510 1.00 77.19 92 ARG A N 1
ATOM 696 C CA . ARG A 1 92 ? 3.297 5.619 -2.361 1.00 77.19 92 ARG A CA 1
ATOM 697 C C . ARG A 1 92 ? 3.230 5.997 -3.859 1.00 77.19 92 ARG A C 1
ATOM 699 O O . ARG A 1 92 ? 3.563 5.136 -4.676 1.00 77.19 92 ARG A O 1
ATOM 706 N N . PRO A 1 93 ? 2.838 7.225 -4.267 1.00 80.12 93 PRO A N 1
ATOM 707 C CA . PRO A 1 93 ? 2.809 7.598 -5.684 1.00 80.12 93 PRO A CA 1
ATOM 708 C C . PRO A 1 93 ? 4.191 7.576 -6.351 1.00 80.12 93 PRO A C 1
ATOM 710 O O . PRO A 1 93 ? 4.272 7.250 -7.534 1.00 80.12 93 PRO A O 1
ATOM 713 N N . THR A 1 94 ? 5.276 7.870 -5.623 1.00 80.69 94 THR A N 1
ATOM 714 C CA . THR A 1 94 ? 6.632 7.838 -6.196 1.00 80.69 94 THR A CA 1
ATOM 715 C C . THR A 1 94 ? 7.097 6.404 -6.429 1.00 80.69 94 THR A C 1
ATOM 717 O O . THR A 1 94 ? 7.631 6.107 -7.497 1.00 80.69 94 THR A O 1
ATOM 720 N N . PHE A 1 95 ? 6.811 5.484 -5.501 1.00 79.31 95 PHE A N 1
ATOM 721 C CA . PHE A 1 95 ? 7.076 4.056 -5.703 1.00 79.31 95 PHE A CA 1
ATOM 722 C C . PHE A 1 95 ? 6.267 3.470 -6.860 1.00 79.31 95 PHE A C 1
ATOM 724 O O . PHE A 1 95 ? 6.805 2.692 -7.646 1.00 79.31 95 PHE A O 1
ATOM 731 N N . LEU A 1 96 ? 4.999 3.864 -7.008 1.00 82.69 96 LEU A N 1
ATOM 732 C CA . LEU A 1 96 ? 4.170 3.416 -8.126 1.00 82.69 96 LEU A CA 1
ATOM 733 C C . LEU A 1 96 ? 4.699 3.943 -9.470 1.00 82.69 96 LEU A C 1
ATOM 735 O O . LEU A 1 96 ? 4.743 3.200 -10.453 1.00 82.69 96 LEU A O 1
ATOM 739 N N . ALA A 1 97 ? 5.137 5.205 -9.515 1.00 83.62 97 ALA A N 1
ATOM 740 C CA . ALA A 1 97 ? 5.751 5.797 -10.704 1.00 83.62 97 ALA A CA 1
ATOM 741 C C . ALA A 1 97 ? 7.054 5.077 -11.076 1.00 83.62 97 ALA A C 1
ATOM 743 O O . ALA A 1 97 ? 7.252 4.724 -12.238 1.00 83.62 97 ALA A O 1
ATOM 744 N N . LEU A 1 98 ? 7.900 4.781 -10.085 1.00 80.94 98 LEU A N 1
ATOM 745 C CA . LEU A 1 98 ? 9.126 4.013 -10.279 1.00 80.94 98 LEU A CA 1
ATOM 746 C C . LEU A 1 98 ? 8.839 2.594 -10.790 1.00 80.94 98 LEU A C 1
ATOM 748 O O . LEU A 1 98 ? 9.467 2.157 -11.751 1.00 80.94 98 LEU A O 1
ATOM 752 N N . ALA A 1 99 ? 7.870 1.891 -10.199 1.00 82.12 99 ALA A N 1
ATOM 753 C CA . ALA A 1 99 ? 7.467 0.558 -10.645 1.00 82.12 99 ALA A CA 1
ATOM 754 C C . ALA A 1 99 ? 6.954 0.575 -12.094 1.00 82.12 99 ALA A C 1
ATOM 756 O O . ALA A 1 99 ? 7.357 -0.259 -12.901 1.00 82.12 99 ALA A O 1
ATOM 757 N N . THR A 1 100 ? 6.131 1.565 -12.450 1.00 85.38 100 THR A N 1
ATOM 758 C CA . THR A 1 100 ? 5.612 1.740 -13.818 1.00 85.38 100 THR A CA 1
ATOM 759 C C . THR A 1 100 ? 6.741 2.016 -14.810 1.00 85.38 100 THR A C 1
ATOM 761 O O . THR A 1 100 ? 6.768 1.446 -15.900 1.00 85.38 100 THR A O 1
ATOM 764 N N . PHE A 1 101 ? 7.706 2.853 -14.425 1.00 86.62 101 PHE A N 1
ATOM 765 C CA . PHE A 1 101 ? 8.884 3.142 -15.236 1.00 86.62 101 PHE A CA 1
ATOM 766 C C . PHE A 1 101 ? 9.737 1.888 -15.477 1.00 86.62 101 PHE A C 1
ATOM 768 O O . PHE A 1 101 ? 10.069 1.585 -16.623 1.00 86.62 101 PHE A O 1
ATOM 775 N N . LEU A 1 102 ? 10.031 1.117 -14.425 1.00 82.25 102 LEU A N 1
ATOM 776 C CA . LEU A 1 102 ? 10.767 -0.147 -14.533 1.00 82.25 102 LEU A CA 1
ATOM 777 C C . LEU A 1 102 ? 10.019 -1.172 -15.397 1.00 82.25 102 LEU A C 1
ATOM 779 O O . LEU A 1 102 ? 10.641 -1.838 -16.225 1.00 82.25 102 LEU A O 1
ATOM 783 N N . GLN A 1 103 ? 8.690 -1.248 -15.278 1.00 87.06 103 GLN A N 1
ATOM 784 C CA . GLN A 1 103 ? 7.865 -2.093 -16.142 1.00 87.06 103 GLN A CA 1
ATOM 785 C C . GLN A 1 103 ? 7.971 -1.660 -17.610 1.00 87.06 103 GLN A C 1
ATOM 787 O O . GLN A 1 103 ? 8.066 -2.504 -18.500 1.00 87.06 103 GLN A O 1
ATOM 792 N N . GLY A 1 104 ? 8.019 -0.351 -17.872 1.00 88.56 104 GLY A N 1
ATOM 793 C CA . GLY A 1 104 ? 8.259 0.202 -19.205 1.00 88.56 104 GLY A CA 1
ATOM 794 C C . GLY A 1 104 ? 9.615 -0.209 -19.784 1.00 88.56 104 GLY A C 1
ATOM 795 O O . GLY A 1 104 ? 9.691 -0.590 -20.953 1.00 88.56 104 GLY A O 1
ATOM 796 N N . LEU A 1 105 ? 10.675 -0.206 -18.967 1.00 85.25 105 LEU A N 1
ATOM 797 C CA . LEU A 1 105 ? 11.992 -0.707 -19.378 1.00 85.25 105 LEU A CA 1
ATOM 798 C C . LEU A 1 105 ? 11.956 -2.211 -19.682 1.00 85.25 105 LEU A C 1
ATOM 800 O O . LEU A 1 105 ? 12.468 -2.638 -20.714 1.00 85.25 105 LEU A O 1
ATOM 804 N N . ALA A 1 106 ? 11.283 -3.007 -18.848 1.00 84.25 106 ALA A N 1
ATOM 805 C CA . ALA A 1 106 ? 11.118 -4.440 -19.087 1.00 84.25 106 ALA A CA 1
ATOM 806 C C . ALA A 1 106 ? 10.358 -4.732 -20.395 1.00 84.25 106 ALA A C 1
ATOM 808 O O . ALA A 1 106 ? 10.722 -5.641 -21.143 1.00 84.25 106 ALA A O 1
ATOM 809 N N . TRP A 1 107 ? 9.327 -3.941 -20.710 1.00 90.12 107 TRP A N 1
ATOM 810 C CA . TRP A 1 107 ? 8.591 -4.045 -21.973 1.00 90.12 107 TRP A CA 1
ATOM 811 C C . TRP A 1 107 ? 9.423 -3.638 -23.187 1.00 90.12 107 TRP A C 1
ATOM 813 O O . TRP A 1 107 ? 9.290 -4.258 -24.243 1.00 90.12 107 TRP A O 1
ATOM 823 N N . ARG A 1 108 ? 10.310 -2.646 -23.043 1.00 91.38 108 ARG A N 1
ATOM 824 C CA . ARG A 1 108 ? 11.254 -2.261 -24.098 1.00 91.38 108 ARG A CA 1
ATOM 825 C C . ARG A 1 108 ? 12.189 -3.418 -24.459 1.00 91.38 108 ARG A C 1
ATOM 827 O O . ARG A 1 108 ? 12.367 -3.691 -25.641 1.00 91.38 108 ARG A O 1
ATOM 834 N N . GLU A 1 109 ? 12.723 -4.130 -23.471 1.00 86.56 109 GLU A N 1
ATOM 835 C CA . GLU A 1 109 ? 13.560 -5.313 -23.722 1.00 86.56 109 GLU A CA 1
ATOM 836 C C . GLU A 1 109 ? 12.747 -6.488 -24.291 1.00 86.56 109 GLU A C 1
ATOM 838 O O . GLU A 1 109 ? 13.162 -7.150 -25.245 1.00 86.56 109 GLU A O 1
ATOM 843 N N . ALA A 1 110 ? 11.531 -6.710 -23.781 1.00 90.75 110 ALA A N 1
ATOM 844 C CA . ALA A 1 110 ? 10.626 -7.743 -24.291 1.00 90.75 110 ALA A CA 1
ATOM 845 C C . ALA A 1 110 ? 10.136 -7.482 -25.732 1.00 90.75 110 ALA A C 1
ATOM 847 O O . ALA A 1 110 ? 9.693 -8.409 -26.422 1.00 90.75 110 ALA A O 1
ATOM 848 N N . ALA A 1 111 ? 10.212 -6.238 -26.217 1.00 94.62 111 ALA A N 1
ATOM 849 C CA . ALA A 1 111 ? 9.929 -5.917 -27.612 1.00 94.62 111 ALA A CA 1
ATOM 850 C C . ALA A 1 111 ? 10.957 -6.573 -28.548 1.00 94.62 111 ALA A C 1
ATOM 852 O O . ALA A 1 111 ? 10.555 -7.160 -29.556 1.00 94.62 111 ALA A O 1
ATOM 853 N N . ASN A 1 112 ? 12.238 -6.552 -28.157 1.00 94.31 112 ASN A N 1
ATOM 854 C CA . ASN A 1 112 ? 13.357 -7.124 -28.910 1.00 94.31 112 ASN A CA 1
ATOM 855 C C . ASN A 1 112 ? 13.456 -8.651 -28.760 1.00 94.31 112 ASN A C 1
ATOM 857 O O . ASN A 1 112 ? 13.891 -9.336 -29.683 1.00 94.31 112 ASN A O 1
ATOM 861 N N . LEU A 1 113 ? 13.040 -9.197 -27.611 1.00 93.31 113 LEU A N 1
ATOM 862 C CA . LEU A 1 113 ? 13.190 -10.616 -27.275 1.00 93.31 113 LEU A CA 1
ATOM 863 C C . LEU A 1 113 ? 11.818 -11.280 -27.052 1.00 93.31 113 LEU A C 1
ATOM 865 O O . LEU A 1 113 ? 11.250 -11.181 -25.959 1.00 93.31 113 LEU A O 1
ATOM 869 N N . PRO A 1 114 ? 11.264 -12.005 -28.045 1.00 91.75 114 PRO A N 1
ATOM 870 C CA . PRO A 1 114 ? 9.889 -12.507 -27.982 1.00 91.75 114 PRO A CA 1
ATOM 871 C C . PRO A 1 114 ? 9.648 -13.509 -26.844 1.00 91.75 114 PRO A C 1
ATOM 873 O O . PRO A 1 114 ? 8.537 -13.572 -26.316 1.00 91.75 114 PRO A O 1
ATOM 876 N N . PHE A 1 115 ? 10.672 -14.254 -26.413 1.00 93.62 115 PHE A N 1
ATOM 877 C CA . PHE A 1 115 ? 10.547 -15.222 -25.318 1.00 93.62 115 PHE A CA 1
ATOM 878 C C . PHE A 1 115 ? 10.300 -14.562 -23.947 1.00 93.62 115 PHE A C 1
ATOM 880 O O . PHE A 1 115 ? 9.693 -15.183 -23.076 1.00 93.62 115 PHE A O 1
ATOM 887 N N . LEU A 1 116 ? 10.689 -13.293 -23.760 1.00 87.38 116 LEU A N 1
ATOM 888 C CA . LEU A 1 116 ? 10.470 -12.545 -22.514 1.00 87.38 116 LEU A CA 1
ATOM 889 C C . LEU A 1 116 ? 9.057 -11.955 -22.399 1.00 87.38 116 LEU A C 1
ATOM 891 O O . LEU A 1 116 ? 8.654 -11.529 -21.321 1.00 87.38 116 LEU A O 1
ATOM 895 N N . ARG A 1 117 ? 8.259 -11.951 -23.473 1.00 91.75 117 ARG A N 1
ATOM 896 C CA . ARG A 1 117 ? 6.934 -11.303 -23.462 1.00 91.75 117 ARG A CA 1
ATOM 897 C C . ARG A 1 117 ? 5.963 -11.939 -22.471 1.00 91.75 117 ARG A C 1
ATOM 899 O O . ARG A 1 117 ? 5.243 -11.225 -21.779 1.00 91.75 117 ARG A O 1
ATOM 906 N N . ARG A 1 118 ? 5.953 -13.274 -22.379 1.00 91.00 118 ARG A N 1
ATOM 907 C CA . ARG A 1 118 ? 5.071 -14.012 -21.457 1.00 91.00 118 ARG A CA 1
ATOM 908 C C . ARG A 1 118 ? 5.334 -13.665 -19.983 1.00 91.00 118 ARG A C 1
ATOM 910 O O . ARG A 1 118 ? 4.382 -13.251 -19.323 1.00 91.00 118 ARG A O 1
ATOM 917 N N . PRO A 1 119 ? 6.568 -13.776 -19.450 1.00 85.75 119 PRO A N 1
ATOM 918 C CA . PRO A 1 119 ? 6.825 -13.434 -18.050 1.00 85.75 119 PRO A CA 1
ATOM 919 C C . PRO A 1 119 ? 6.599 -11.945 -17.749 1.00 85.75 119 PRO A C 1
ATOM 921 O O . PRO A 1 119 ? 6.010 -11.628 -16.715 1.00 85.75 119 PRO A O 1
ATOM 924 N N . THR A 1 120 ? 6.963 -11.032 -18.658 1.00 85.00 120 THR A N 1
ATOM 925 C CA . THR A 1 120 ? 6.712 -9.588 -18.477 1.00 85.00 120 THR A CA 1
ATOM 926 C C . THR A 1 120 ? 5.216 -9.271 -18.417 1.00 85.00 120 THR A C 1
ATOM 928 O O . THR A 1 120 ? 4.778 -8.449 -17.610 1.00 85.00 120 THR A O 1
ATOM 931 N N . PHE A 1 121 ? 4.397 -9.956 -19.218 1.00 90.44 121 PHE A N 1
ATOM 932 C CA . PHE A 1 121 ? 2.946 -9.798 -19.175 1.00 90.44 121 PHE A CA 1
ATOM 933 C C . PHE A 1 121 ? 2.352 -10.262 -17.839 1.00 90.44 121 PHE A C 1
ATOM 935 O O . PHE A 1 121 ? 1.610 -9.508 -17.209 1.00 90.44 121 PHE A O 1
ATOM 942 N N . VAL A 1 122 ? 2.734 -11.454 -17.363 1.00 86.56 122 VAL A N 1
ATOM 943 C CA . VAL A 1 122 ? 2.291 -11.975 -16.056 1.00 86.56 122 VAL A CA 1
ATOM 944 C C . VAL A 1 122 ? 2.697 -11.024 -14.930 1.00 86.56 122 VAL A C 1
ATOM 946 O O . VAL A 1 122 ? 1.864 -10.665 -14.102 1.00 86.56 122 VAL A O 1
ATOM 949 N N . SER A 1 123 ? 3.944 -10.546 -14.941 1.00 82.44 123 SER A N 1
ATOM 950 C CA . SER A 1 123 ? 4.426 -9.540 -13.991 1.00 82.44 123 SER A CA 1
ATOM 951 C C . SER A 1 123 ? 3.576 -8.266 -14.029 1.00 82.44 123 SER A C 1
ATOM 953 O O . SER A 1 123 ? 3.183 -7.780 -12.974 1.00 82.44 123 SER A O 1
ATOM 955 N N . THR A 1 124 ? 3.213 -7.774 -15.217 1.00 85.62 124 THR A N 1
ATOM 956 C CA . THR A 1 124 ? 2.381 -6.566 -15.360 1.00 85.62 124 THR A CA 1
ATOM 957 C C . THR A 1 124 ? 1.010 -6.749 -14.705 1.00 85.62 124 THR A C 1
ATOM 959 O O . THR A 1 124 ? 0.569 -5.874 -13.962 1.00 85.62 124 THR A O 1
ATOM 962 N N . ILE A 1 125 ? 0.350 -7.893 -14.930 1.00 87.44 125 ILE A N 1
ATOM 963 C CA . ILE A 1 125 ? -0.947 -8.206 -14.304 1.00 87.44 125 ILE A CA 1
ATOM 964 C C . ILE A 1 125 ? -0.813 -8.217 -12.782 1.00 87.44 125 ILE A C 1
ATOM 966 O O . ILE A 1 125 ? -1.602 -7.578 -12.088 1.00 87.44 125 ILE A O 1
ATOM 970 N N . VAL A 1 126 ? 0.198 -8.912 -12.264 1.00 81.50 126 VAL A N 1
ATOM 971 C CA . VAL A 1 126 ? 0.452 -9.012 -10.823 1.00 81.50 126 VAL A CA 1
ATOM 972 C C . VAL A 1 126 ? 0.693 -7.627 -10.216 1.00 81.50 126 VAL A C 1
ATOM 974 O O . VAL A 1 126 ? 0.085 -7.289 -9.201 1.00 81.50 126 VAL A O 1
ATOM 977 N N . THR A 1 127 ? 1.505 -6.786 -10.864 1.00 80.56 127 THR A N 1
ATOM 978 C CA . THR A 1 127 ? 1.758 -5.406 -10.431 1.00 80.56 127 THR A CA 1
ATOM 979 C C . THR A 1 127 ? 0.483 -4.568 -10.414 1.00 80.56 127 THR A C 1
ATOM 981 O O . THR A 1 127 ? 0.269 -3.832 -9.453 1.00 80.56 127 THR A O 1
ATOM 984 N N . ILE A 1 128 ? -0.386 -4.685 -11.424 1.00 84.56 128 ILE A N 1
ATOM 985 C CA . ILE A 1 128 ? -1.677 -3.982 -11.458 1.00 84.56 128 ILE A CA 1
ATOM 986 C C . ILE A 1 128 ? -2.547 -4.437 -10.282 1.00 84.56 128 ILE A C 1
ATOM 988 O O . ILE A 1 128 ? -2.961 -3.605 -9.476 1.00 84.56 128 ILE A O 1
ATOM 992 N N . VAL A 1 129 ? -2.766 -5.745 -10.123 1.00 82.56 129 VAL A N 1
ATOM 993 C CA . VAL A 1 129 ? -3.597 -6.301 -9.039 1.00 82.56 129 VAL A CA 1
ATOM 994 C C . VAL A 1 129 ? -3.112 -5.822 -7.671 1.00 82.56 129 VAL A C 1
ATOM 996 O O . VAL A 1 129 ? -3.912 -5.400 -6.839 1.00 82.56 129 VAL A O 1
ATOM 999 N N . LEU A 1 130 ? -1.799 -5.824 -7.443 1.00 76.69 130 LEU A N 1
ATOM 1000 C CA . LEU A 1 130 ? -1.220 -5.407 -6.168 1.00 76.69 130 LEU A CA 1
ATOM 1001 C C . LEU A 1 130 ? -1.276 -3.886 -5.970 1.00 76.69 130 LEU A C 1
ATOM 1003 O O . LEU A 1 130 ? -1.573 -3.429 -4.867 1.00 76.69 130 LEU A O 1
ATOM 1007 N N . SER A 1 131 ? -1.116 -3.098 -7.035 1.00 79.00 131 SER A N 1
ATOM 1008 C CA . SER A 1 131 ? -1.251 -1.634 -6.983 1.00 79.00 131 SER A CA 1
ATOM 1009 C C . SER A 1 131 ? -2.671 -1.187 -6.620 1.00 79.00 131 SER A C 1
ATOM 1011 O O . SER A 1 131 ? -2.836 -0.218 -5.869 1.00 79.00 131 SER A O 1
ATOM 1013 N N . PHE A 1 132 ? -3.681 -1.918 -7.106 1.00 81.56 132 PHE A N 1
ATOM 1014 C CA . PHE A 1 132 ? -5.104 -1.681 -6.835 1.00 81.56 132 PHE A CA 1
ATOM 1015 C C . PHE A 1 132 ? -5.644 -2.443 -5.614 1.00 81.56 132 PHE A C 1
ATOM 1017 O O . PHE A 1 132 ? -6.762 -2.180 -5.178 1.00 81.56 132 PHE A O 1
ATOM 1024 N N . SER A 1 133 ? -4.856 -3.331 -5.005 1.00 80.25 133 SER A N 1
ATOM 1025 C CA . SER A 1 133 ? -5.248 -4.121 -3.830 1.00 80.25 133 SER A CA 1
ATOM 1026 C C . SER A 1 133 ? -5.868 -3.306 -2.680 1.00 80.25 133 SER A C 1
ATOM 1028 O O . SER A 1 133 ? -6.945 -3.677 -2.208 1.00 80.25 133 SER A O 1
ATOM 1030 N N . PRO A 1 134 ? -5.290 -2.175 -2.226 1.00 71.00 134 PRO A N 1
ATOM 1031 C CA . PRO A 1 134 ? -5.900 -1.416 -1.134 1.00 71.00 134 PRO A CA 1
ATOM 1032 C C . PRO A 1 134 ? -7.222 -0.749 -1.532 1.00 71.00 134 PRO A C 1
ATOM 1034 O O . PRO A 1 134 ? -8.085 -0.584 -0.675 1.00 71.00 134 PRO A O 1
ATOM 1037 N N . GLU A 1 135 ? -7.425 -0.415 -2.811 1.00 78.81 135 GLU A N 1
ATOM 1038 C CA . GLU A 1 135 ? -8.730 0.072 -3.278 1.00 78.81 135 GLU A CA 1
ATOM 1039 C C . GLU A 1 135 ? -9.749 -1.063 -3.342 1.00 78.81 135 GLU A C 1
ATOM 1041 O O . GLU A 1 135 ? -10.884 -0.891 -2.910 1.00 78.81 135 GLU A O 1
ATOM 1046 N N . LEU A 1 136 ? -9.327 -2.250 -3.782 1.00 78.69 136 LEU A N 1
ATOM 1047 C CA . LEU A 1 136 ? -10.174 -3.439 -3.805 1.00 78.69 136 LEU A CA 1
ATOM 1048 C C . LEU A 1 136 ? -10.620 -3.843 -2.390 1.00 78.69 136 LEU A C 1
ATOM 1050 O O . LEU A 1 136 ? -11.782 -4.186 -2.170 1.00 78.69 136 LEU A O 1
ATOM 1054 N N . LEU A 1 137 ? -9.718 -3.741 -1.409 1.00 74.62 137 LEU A N 1
ATOM 1055 C CA . LEU A 1 137 ? -10.032 -3.943 0.007 1.00 74.62 137 LEU A CA 1
ATOM 1056 C C . LEU A 1 137 ? -11.007 -2.887 0.535 1.00 74.62 137 LEU A C 1
ATOM 1058 O O . LEU A 1 137 ? -11.905 -3.222 1.306 1.00 74.62 137 LEU A O 1
ATOM 1062 N N . MET A 1 138 ? -10.857 -1.625 0.133 1.00 72.88 138 MET A N 1
ATOM 1063 C CA . MET A 1 138 ? -11.789 -0.569 0.530 1.00 72.88 138 MET A CA 1
ATOM 1064 C C . MET A 1 138 ? -13.164 -0.747 -0.100 1.00 72.88 138 MET A C 1
ATOM 1066 O O . MET A 1 138 ? -14.159 -0.617 0.605 1.00 72.88 138 MET A O 1
ATOM 1070 N N . LEU A 1 139 ? -13.231 -1.127 -1.375 1.00 81.06 139 LEU A N 1
ATOM 1071 C CA . LEU A 1 139 ? -14.484 -1.424 -2.061 1.00 81.06 139 LEU A CA 1
ATOM 1072 C C . LEU A 1 139 ? -15.212 -2.598 -1.388 1.00 81.06 139 LEU A C 1
ATOM 1074 O O . LEU A 1 139 ? -16.400 -2.504 -1.085 1.00 81.06 139 LEU A O 1
ATOM 1078 N N . SER A 1 140 ? -14.473 -3.662 -1.057 1.00 79.38 140 SER A N 1
ATOM 1079 C CA . SER A 1 140 ? -14.996 -4.833 -0.343 1.00 79.38 140 SER A CA 1
ATOM 1080 C C . SER A 1 140 ? -15.567 -4.478 1.036 1.00 79.38 140 SER A C 1
ATOM 1082 O O . SER A 1 140 ? -16.658 -4.924 1.402 1.00 79.38 140 SER A O 1
ATOM 1084 N N . HIS A 1 141 ? -14.872 -3.633 1.803 1.00 74.06 141 HIS A N 1
ATOM 1085 C CA . HIS A 1 141 ? -15.371 -3.178 3.101 1.00 74.06 141 HIS A CA 1
ATOM 1086 C C . HIS A 1 141 ? -16.513 -2.163 2.978 1.00 74.06 141 HIS A C 1
ATOM 1088 O O . HIS A 1 141 ? -17.446 -2.213 3.778 1.00 74.06 141 HIS A O 1
ATOM 1094 N N . GLY A 1 142 ? -16.477 -1.279 1.979 1.00 74.19 142 GLY A N 1
ATOM 1095 C CA . GLY A 1 142 ? -17.502 -0.266 1.731 1.00 74.19 142 GLY A CA 1
ATOM 1096 C C . GLY A 1 142 ? -18.872 -0.883 1.462 1.00 74.19 142 GLY A C 1
ATOM 1097 O O . GLY A 1 142 ? -19.852 -0.481 2.088 1.00 74.19 142 GLY A O 1
ATOM 1098 N N . MET A 1 143 ? -18.926 -1.931 0.633 1.00 75.62 143 MET A N 1
ATOM 1099 C CA . MET A 1 143 ? -20.174 -2.654 0.353 1.00 75.62 143 MET A CA 1
ATOM 1100 C C . MET A 1 143 ? -20.779 -3.274 1.621 1.00 75.62 143 MET A C 1
ATOM 1102 O O . MET A 1 143 ? -21.978 -3.159 1.862 1.00 75.62 143 MET A O 1
ATOM 1106 N N . LYS A 1 144 ? -19.947 -3.867 2.488 1.00 75.56 144 LYS A N 1
ATOM 1107 C CA . LYS A 1 144 ? -20.411 -4.435 3.767 1.00 75.56 144 LYS A CA 1
ATOM 1108 C C . LYS A 1 144 ? -20.857 -3.360 4.760 1.00 75.56 144 LYS A C 1
ATOM 1110 O O . LYS A 1 144 ? -21.795 -3.583 5.523 1.00 75.56 144 LYS A O 1
ATOM 1115 N N . ARG A 1 145 ? -20.195 -2.199 4.759 1.00 69.25 145 ARG A N 1
ATOM 1116 C CA . ARG A 1 145 ? -20.503 -1.082 5.664 1.00 69.25 145 ARG A CA 1
ATOM 1117 C C . ARG A 1 145 ? -21.844 -0.436 5.325 1.00 69.25 145 ARG A C 1
ATOM 1119 O O . ARG A 1 145 ? -22.580 -0.093 6.243 1.00 69.25 145 ARG A O 1
ATOM 1126 N N . GLN A 1 146 ? -22.183 -0.323 4.039 1.00 71.19 146 GLN A N 1
ATOM 1127 C CA . GLN A 1 146 ? -23.475 0.216 3.609 1.00 71.19 146 GLN A CA 1
ATOM 1128 C C . GLN A 1 146 ? -24.634 -0.670 4.079 1.00 71.19 146 GLN A C 1
ATOM 1130 O O . GLN A 1 146 ? -25.586 -0.161 4.662 1.00 71.19 146 GLN A O 1
ATOM 1135 N N . GLN A 1 147 ? -24.499 -1.991 3.945 1.00 72.62 147 GLN A N 1
ATOM 1136 C CA . GLN A 1 147 ? -25.536 -2.925 4.383 1.00 72.62 147 GLN A CA 1
ATOM 1137 C C . GLN A 1 147 ? -25.698 -2.967 5.910 1.00 72.62 147 GLN A C 1
ATOM 1139 O O . GLN A 1 147 ? -26.807 -3.067 6.415 1.00 72.62 147 GLN A O 1
ATOM 1144 N N . GLN A 1 148 ? -24.613 -2.805 6.674 1.00 69.94 148 GLN A N 1
ATOM 1145 C CA . GLN A 1 148 ? -24.693 -2.743 8.139 1.00 69.94 148 GLN A CA 1
ATOM 1146 C C . GLN A 1 148 ? -25.289 -1.441 8.693 1.00 69.94 148 GLN A C 1
ATOM 1148 O O . GLN A 1 148 ? -25.559 -1.385 9.896 1.00 69.94 148 GLN A O 1
ATOM 1153 N N . ARG A 1 149 ? -25.431 -0.389 7.877 1.00 68.44 149 ARG A N 1
ATOM 1154 C CA . ARG A 1 149 ? -25.896 0.925 8.339 1.00 68.44 149 ARG A CA 1
ATOM 1155 C C . ARG A 1 149 ? -27.422 1.031 8.383 1.00 68.44 149 ARG A C 1
ATOM 1157 O O . ARG A 1 149 ? -27.926 1.800 9.191 1.00 68.44 149 ARG A O 1
ATOM 1164 N N . GLU A 1 150 ? -28.138 0.256 7.569 1.00 69.06 150 GLU A N 1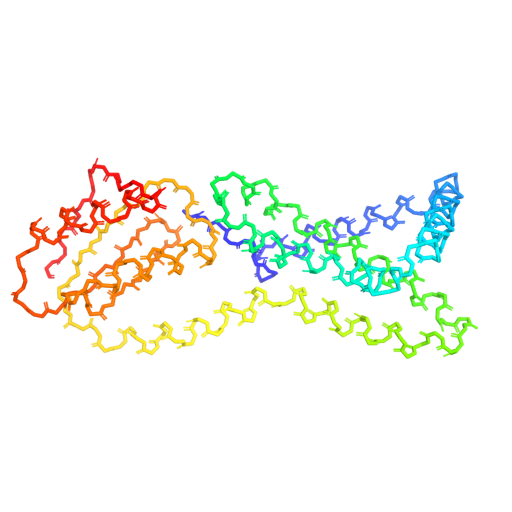
ATOM 1165 C CA . GLU A 1 150 ? -29.609 0.281 7.529 1.00 69.06 150 GLU A CA 1
ATOM 1166 C C . GLU A 1 150 ? -30.255 -0.465 8.710 1.00 69.06 150 GLU A C 1
ATOM 1168 O O . GLU A 1 150 ? -31.322 -0.068 9.167 1.00 69.06 150 GLU A O 1
ATOM 1173 N N . ASP A 1 151 ? -29.572 -1.452 9.298 1.00 67.19 151 ASP A N 1
ATOM 1174 C CA . ASP A 1 151 ? -30.150 -2.303 10.353 1.00 67.19 151 ASP A CA 1
ATOM 1175 C C . ASP A 1 151 ? -29.927 -1.801 11.796 1.00 67.19 151 ASP A C 1
ATOM 1177 O O . ASP A 1 151 ? -30.356 -2.445 12.757 1.00 67.19 151 ASP A O 1
ATOM 1181 N N . LYS A 1 152 ? -29.242 -0.668 12.008 1.00 63.72 152 LYS A N 1
ATOM 1182 C CA . LYS A 1 152 ? -28.771 -0.261 13.350 1.00 63.72 152 LYS A CA 1
ATOM 1183 C C . LYS A 1 152 ? -29.462 0.991 13.883 1.00 63.72 152 LYS A C 1
ATOM 1185 O O . LYS A 1 152 ? -28.861 2.057 13.982 1.00 63.72 152 LYS A O 1
ATOM 1190 N N . VAL A 1 153 ? -30.712 0.826 14.314 1.00 69.00 153 VAL A N 1
ATOM 1191 C CA . VAL A 1 153 ? -31.424 1.784 15.179 1.00 69.00 153 VAL A CA 1
ATOM 1192 C C . VAL A 1 153 ? -31.257 1.331 16.635 1.00 69.00 153 VAL A C 1
ATOM 1194 O O . VAL A 1 153 ? -32.040 0.536 17.151 1.00 69.00 153 VAL A O 1
ATOM 1197 N N . GLY A 1 154 ? -30.189 1.774 17.299 1.00 77.62 154 GLY A N 1
ATOM 1198 C CA . GLY A 1 154 ? -29.897 1.423 18.691 1.00 77.62 154 GLY A CA 1
ATOM 1199 C C . GLY A 1 154 ? -28.928 2.406 19.343 1.00 77.62 154 GLY A C 1
ATOM 1200 O O . GLY A 1 154 ? -28.286 3.196 18.654 1.00 77.62 154 GLY A O 1
ATOM 1201 N N . ALA A 1 155 ? -28.822 2.361 20.673 1.00 86.44 155 ALA A N 1
ATOM 1202 C CA . ALA A 1 155 ? -27.926 3.236 21.425 1.00 86.44 155 ALA A CA 1
ATOM 1203 C C . ALA A 1 155 ? -26.457 3.030 21.001 1.00 86.44 155 ALA A C 1
ATOM 1205 O O . ALA A 1 155 ? -25.960 1.900 20.994 1.00 86.44 155 ALA A O 1
ATOM 1206 N N . SER A 1 156 ? -25.758 4.124 20.688 1.00 89.62 156 SER A N 1
ATOM 1207 C CA . SER A 1 156 ? -24.337 4.114 20.323 1.00 89.62 156 SER A CA 1
ATOM 1208 C C . SER A 1 156 ? -23.476 4.884 21.323 1.00 89.62 156 SER A C 1
ATOM 1210 O O . SER A 1 156 ? -23.887 5.926 21.837 1.00 89.62 156 SER A O 1
ATOM 1212 N N . ILE A 1 157 ? -22.262 4.396 21.569 1.00 91.56 157 ILE A N 1
ATOM 1213 C CA . ILE A 1 157 ? -21.202 5.093 22.304 1.00 91.56 157 ILE A CA 1
ATOM 1214 C C . ILE A 1 157 ? -20.122 5.488 21.299 1.00 91.56 157 ILE A C 1
ATOM 1216 O O . ILE A 1 157 ? -19.734 4.685 20.456 1.00 91.56 157 ILE A O 1
ATOM 1220 N N . VAL A 1 158 ? -19.628 6.722 21.384 1.00 92.25 158 VAL A N 1
ATOM 1221 C CA . VAL A 1 158 ? -18.504 7.190 20.566 1.00 92.25 158 VAL A CA 1
ATOM 1222 C C . VAL A 1 158 ? -17.261 7.262 21.445 1.00 92.25 158 VAL A C 1
ATOM 1224 O O . VAL A 1 158 ? -17.231 8.027 22.406 1.00 92.25 158 VAL A O 1
ATOM 1227 N N . LEU A 1 159 ? -16.250 6.458 21.118 1.00 92.94 159 LEU A N 1
ATOM 1228 C CA . LEU A 1 159 ? -14.952 6.416 21.786 1.00 92.94 159 LEU A CA 1
ATOM 1229 C C . LEU A 1 159 ? -13.907 7.104 20.903 1.00 92.94 159 LEU A C 1
ATOM 1231 O O . LEU A 1 159 ? -13.562 6.593 19.839 1.00 92.94 159 LEU A O 1
ATOM 1235 N N . SER A 1 160 ? -13.376 8.245 21.335 1.00 92.50 160 SER A N 1
ATOM 1236 C CA . SER A 1 160 ? -12.256 8.891 20.642 1.00 92.50 160 SER A CA 1
ATOM 1237 C C . SER A 1 160 ? -10.950 8.176 20.982 1.00 92.50 160 SER A C 1
ATOM 1239 O O . SER A 1 160 ? -10.513 8.158 22.133 1.00 92.50 160 SER A O 1
ATOM 1241 N N . LEU A 1 161 ? -10.326 7.568 19.979 1.00 91.69 161 LEU A N 1
ATOM 1242 C CA . LEU A 1 161 ? -9.089 6.809 20.114 1.00 91.69 161 LEU A CA 1
ATOM 1243 C C . LEU A 1 161 ? -7.893 7.764 20.034 1.00 91.69 161 LEU A C 1
ATOM 1245 O O . LEU A 1 161 ? -7.812 8.614 19.146 1.00 91.69 161 LEU A O 1
ATOM 1249 N N . GLY A 1 162 ? -6.950 7.630 20.964 1.00 85.00 162 GLY A N 1
ATOM 1250 C CA . GLY A 1 162 ? -5.676 8.334 20.910 1.00 85.00 162 GLY A CA 1
ATOM 1251 C C . GLY A 1 162 ? -4.714 7.677 19.921 1.00 85.00 162 GLY A C 1
ATOM 1252 O O . GLY A 1 162 ? -4.642 6.454 19.816 1.00 85.00 162 GLY A O 1
ATOM 1253 N N . GLY A 1 163 ? -3.947 8.507 19.211 1.00 79.75 163 GLY A N 1
ATOM 1254 C CA . GLY A 1 163 ? -2.963 8.072 18.217 1.00 79.75 163 GLY A CA 1
ATOM 1255 C C . GLY A 1 163 ? -3.469 8.134 16.773 1.00 79.75 163 GLY A C 1
ATOM 1256 O O . GLY A 1 163 ? -4.613 8.485 16.500 1.00 79.75 163 GLY A O 1
ATOM 1257 N N . SER A 1 164 ? -2.585 7.841 15.820 1.00 70.19 164 SER A N 1
ATOM 1258 C CA . SER A 1 164 ? -2.883 7.816 14.386 1.00 70.19 164 SER A CA 1
ATOM 1259 C C . SER A 1 164 ? -3.381 6.429 13.963 1.00 70.19 164 SER A C 1
ATOM 1261 O O . SER A 1 164 ? -2.611 5.577 13.520 1.00 70.19 164 SER A O 1
ATOM 1263 N N . ILE A 1 165 ? -4.692 6.188 14.043 1.00 76.50 165 ILE A N 1
ATOM 1264 C CA . ILE A 1 165 ? -5.301 4.990 13.442 1.00 76.50 165 ILE A CA 1
ATOM 1265 C C . ILE A 1 165 ? -5.462 5.256 11.944 1.00 76.50 165 ILE A C 1
ATOM 1267 O O . ILE A 1 165 ? -6.517 5.612 11.438 1.00 76.50 165 ILE A O 1
ATOM 1271 N N . GLY A 1 166 ? -4.349 5.147 11.221 1.00 67.06 166 GLY A N 1
ATOM 1272 C CA . GLY A 1 166 ? -4.297 5.450 9.788 1.00 67.06 166 GLY A CA 1
ATOM 1273 C C . GLY A 1 166 ? -4.401 4.228 8.879 1.00 67.06 166 GLY A C 1
ATOM 1274 O O . GLY A 1 166 ? -4.335 4.377 7.661 1.00 67.06 166 GLY A O 1
ATOM 1275 N N . CYS A 1 167 ? -4.469 3.019 9.441 1.00 74.19 167 CYS A N 1
ATOM 1276 C CA . CYS A 1 167 ? -4.290 1.782 8.689 1.00 74.19 167 CYS A CA 1
ATOM 1277 C C . CYS A 1 167 ? -5.479 0.819 8.837 1.00 74.19 167 CYS A C 1
ATOM 1279 O O . CYS A 1 167 ? -6.076 0.706 9.906 1.00 74.19 167 CYS A O 1
ATOM 1281 N N . ALA A 1 168 ? -5.820 0.095 7.765 1.00 72.81 168 ALA A N 1
ATOM 1282 C CA . ALA A 1 168 ? -6.957 -0.831 7.764 1.00 72.81 168 ALA A CA 1
ATOM 1283 C C . ALA A 1 168 ? -6.784 -1.989 8.766 1.00 72.81 168 ALA A C 1
ATOM 1285 O O . ALA A 1 168 ? -7.763 -2.444 9.360 1.00 72.81 168 ALA A O 1
ATOM 1286 N N . SER A 1 169 ? -5.547 -2.443 9.003 1.00 75.06 169 SER A N 1
ATOM 1287 C CA . SER A 1 169 ? -5.258 -3.445 10.036 1.00 75.06 169 SER A CA 1
ATOM 1288 C C . SER A 1 169 ? -5.498 -2.885 11.438 1.00 75.06 169 SER A C 1
ATOM 1290 O O . SER A 1 169 ? -6.158 -3.543 12.230 1.00 75.06 169 SER A O 1
ATOM 1292 N N . CYS A 1 170 ? -5.074 -1.648 11.711 1.00 82.81 170 CYS A N 1
ATOM 1293 C CA . CYS A 1 170 ? -5.315 -0.927 12.962 1.00 82.81 170 CYS A CA 1
ATOM 1294 C C . CYS A 1 170 ? -6.819 -0.870 13.273 1.00 82.81 170 CYS A C 1
ATOM 1296 O O . CYS A 1 170 ? -7.253 -1.262 14.354 1.00 82.81 170 CYS A O 1
ATOM 1298 N N . VAL A 1 171 ? -7.617 -0.451 12.284 1.00 86.25 171 VAL A N 1
ATOM 1299 C CA . VAL A 1 171 ? -9.084 -0.403 12.376 1.00 86.25 171 VAL A CA 1
ATOM 1300 C C . VAL A 1 171 ? -9.668 -1.790 12.638 1.00 86.25 171 VAL A C 1
ATOM 1302 O O . VAL A 1 171 ? -10.541 -1.939 13.486 1.00 86.25 171 VAL A O 1
ATOM 1305 N N . THR A 1 172 ? -9.170 -2.819 11.949 1.00 84.75 172 THR A N 1
ATOM 1306 C CA . THR A 1 172 ? -9.646 -4.199 12.124 1.00 84.75 172 THR A CA 1
ATOM 1307 C C . THR A 1 172 ? -9.307 -4.745 13.509 1.00 84.75 172 THR A C 1
ATOM 1309 O O . THR A 1 172 ? -10.131 -5.437 14.097 1.00 84.75 172 THR A O 1
ATOM 1312 N N . THR A 1 173 ? -8.126 -4.436 14.046 1.00 88.88 173 THR A N 1
ATOM 1313 C CA . THR A 1 173 ? -7.724 -4.830 15.400 1.00 88.88 173 THR A CA 1
ATOM 1314 C C . THR A 1 173 ? -8.613 -4.159 16.435 1.00 88.88 173 THR A C 1
ATOM 1316 O O . THR A 1 173 ? -9.201 -4.861 17.244 1.00 88.88 173 THR A O 1
ATOM 1319 N N . VAL A 1 174 ? -8.799 -2.837 16.356 1.00 92.88 174 VAL A N 1
ATOM 1320 C CA . VAL A 1 174 ? -9.722 -2.099 17.238 1.00 92.88 174 VAL A CA 1
ATOM 1321 C C . VAL A 1 174 ? -11.128 -2.687 17.156 1.00 92.88 174 VAL A C 1
ATOM 1323 O O . VAL A 1 174 ? -11.730 -2.988 18.182 1.00 92.88 174 VAL A O 1
ATOM 1326 N N . LYS A 1 175 ? -11.632 -2.913 15.939 1.00 93.62 175 LYS A N 1
ATOM 1327 C CA . LYS A 1 175 ? -12.950 -3.505 15.716 1.00 93.62 175 LYS A CA 1
ATOM 1328 C C . LYS A 1 175 ? -13.066 -4.882 16.366 1.00 93.62 175 LYS A C 1
ATOM 1330 O O . LYS A 1 175 ? -14.005 -5.101 17.117 1.00 93.62 175 LYS A O 1
ATOM 1335 N N . LYS A 1 176 ? -12.093 -5.772 16.146 1.00 93.50 176 LYS A N 1
ATOM 1336 C CA . LYS A 1 176 ? -12.062 -7.107 16.759 1.00 93.50 176 LYS A CA 1
ATOM 1337 C C . LYS A 1 176 ? -11.996 -7.031 18.280 1.00 93.50 176 LYS A C 1
ATOM 1339 O O . LYS A 1 176 ? -12.772 -7.709 18.933 1.00 93.50 176 LYS A O 1
ATOM 1344 N N . THR A 1 177 ? -11.122 -6.200 18.843 1.00 94.81 177 THR A N 1
ATOM 1345 C CA . THR A 1 177 ? -10.995 -6.032 20.297 1.00 94.81 177 THR A CA 1
ATOM 1346 C C . THR A 1 177 ? -12.299 -5.547 20.924 1.00 94.81 177 THR A C 1
ATOM 1348 O O . THR A 1 177 ? -12.690 -6.027 21.982 1.00 94.81 177 THR A O 1
ATOM 1351 N N . VAL A 1 178 ? -13.001 -4.627 20.262 1.00 95.31 178 VAL A N 1
ATOM 1352 C CA . VAL A 1 178 ? -14.284 -4.108 20.744 1.00 95.31 178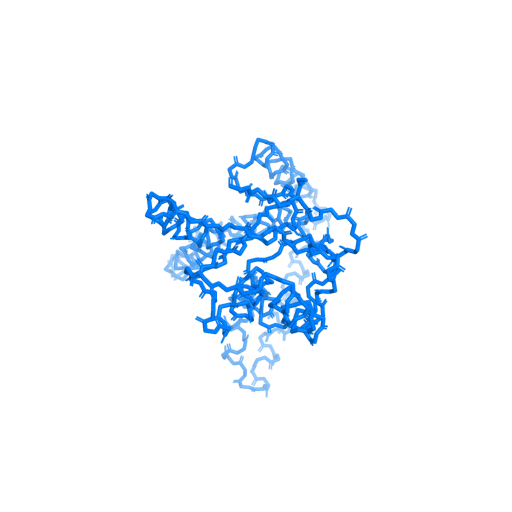 VAL A CA 1
ATOM 1353 C C . VAL A 1 178 ? -15.402 -5.148 20.579 1.00 95.31 178 VAL A C 1
ATOM 1355 O O . VAL A 1 178 ? -16.165 -5.361 21.515 1.00 95.31 178 VAL A O 1
ATOM 1358 N N . GLU A 1 179 ? -15.470 -5.836 19.437 1.00 94.88 179 GLU A N 1
ATOM 1359 C CA . GLU A 1 179 ? -16.474 -6.875 19.140 1.00 94.88 179 GLU A CA 1
ATOM 1360 C C . GLU A 1 179 ? -16.265 -8.187 19.920 1.00 94.88 179 GLU A C 1
ATOM 1362 O O . GLU A 1 179 ? -17.169 -9.017 19.955 1.00 94.88 179 GLU A O 1
ATOM 1367 N N . LEU A 1 180 ? -15.113 -8.383 20.577 1.00 96.06 180 LEU A N 1
ATOM 1368 C CA . LEU A 1 180 ? -14.909 -9.494 21.519 1.00 96.06 180 LEU A CA 1
ATOM 1369 C C . LEU A 1 180 ? -15.803 -9.379 22.766 1.00 96.06 180 LEU A C 1
ATOM 1371 O O . LEU A 1 180 ? -16.059 -10.390 23.419 1.00 96.06 180 LEU A O 1
ATOM 1375 N N . ASN A 1 181 ? -16.300 -8.180 23.087 1.00 95.25 181 ASN A N 1
ATOM 1376 C CA . ASN A 1 181 ? -17.232 -7.974 24.192 1.00 95.25 181 ASN A CA 1
ATOM 1377 C C . ASN A 1 181 ? -18.652 -8.362 23.764 1.00 95.25 181 ASN A C 1
ATOM 1379 O O . ASN A 1 181 ? -19.189 -7.816 22.802 1.00 95.25 181 ASN A O 1
ATOM 1383 N N . GLN A 1 182 ? -19.290 -9.274 24.505 1.00 93.81 182 GLN A N 1
ATOM 1384 C CA . GLN A 1 182 ? -20.609 -9.833 24.153 1.00 93.81 182 GLN A CA 1
ATOM 1385 C C . GLN A 1 182 ? -21.745 -8.795 24.147 1.00 93.81 182 GLN A C 1
ATOM 1387 O O . GLN A 1 182 ? -22.784 -9.002 23.513 1.00 93.81 182 GLN A O 1
ATOM 1392 N N . GLU A 1 183 ? -21.546 -7.683 24.850 1.00 94.19 183 GLU A N 1
ATOM 1393 C CA . GLU A 1 183 ? -22.487 -6.567 24.955 1.00 94.19 183 GLU A CA 1
ATOM 1394 C C . GLU A 1 183 ? -22.458 -5.645 23.725 1.00 94.19 183 GLU A C 1
ATOM 1396 O O . GLU A 1 183 ? -23.392 -4.871 23.483 1.00 94.19 183 GLU A O 1
ATOM 1401 N N . VAL A 1 184 ? -21.409 -5.751 22.904 1.00 94.25 184 VAL A N 1
ATOM 1402 C CA . VAL A 1 184 ? -21.257 -4.977 21.676 1.00 94.25 184 VAL A CA 1
ATOM 1403 C C . VAL A 1 184 ? -21.885 -5.736 20.512 1.00 94.25 184 VAL A C 1
ATOM 1405 O O . VAL A 1 184 ? -21.468 -6.830 20.146 1.00 94.25 184 VAL A O 1
ATOM 1408 N N . SER A 1 185 ? -22.883 -5.123 19.878 1.00 92.50 185 SER A N 1
ATOM 1409 C CA . SER A 1 185 ? -23.487 -5.654 18.653 1.00 92.50 185 SER A CA 1
ATOM 1410 C C . SER A 1 185 ? -22.553 -5.470 17.456 1.00 92.50 185 SER A C 1
ATOM 1412 O O . SER A 1 185 ? -22.426 -6.346 16.603 1.00 92.50 185 SER A O 1
ATOM 1414 N N . SER A 1 186 ? -21.897 -4.309 17.375 1.00 92.12 186 SER A N 1
ATOM 1415 C CA . SER A 1 186 ? -20.915 -4.023 16.328 1.00 92.12 186 SER A CA 1
ATOM 1416 C C . SER A 1 186 ? -20.088 -2.782 16.639 1.00 92.12 186 SER A C 1
ATOM 1418 O O . SER A 1 186 ? -20.539 -1.906 17.377 1.00 92.12 186 SER A O 1
ATOM 1420 N N . CYS A 1 187 ? -18.922 -2.672 16.007 1.00 92.69 187 CYS A N 1
ATOM 1421 C CA . CYS A 1 187 ? -18.076 -1.485 16.077 1.00 92.69 187 CYS A CA 1
ATOM 1422 C C . CYS A 1 187 ? -17.770 -0.952 14.673 1.00 92.69 187 CYS A C 1
ATOM 1424 O O . CYS A 1 187 ? -17.473 -1.717 13.748 1.00 92.69 187 CYS A O 1
ATOM 1426 N N . ASP A 1 188 ? -17.843 0.365 14.515 1.00 91.38 188 ASP A N 1
ATOM 1427 C CA . ASP A 1 188 ? -17.434 1.069 13.310 1.00 91.38 188 ASP A CA 1
ATOM 1428 C C . ASP A 1 188 ? -16.431 2.167 13.655 1.00 91.38 188 ASP A C 1
ATOM 1430 O O . ASP A 1 188 ? -16.678 2.977 14.539 1.00 91.38 188 ASP A O 1
ATOM 1434 N N . VAL A 1 189 ? -15.289 2.201 12.976 1.00 90.31 189 VAL A N 1
ATOM 1435 C CA . VAL A 1 189 ? -14.246 3.200 13.242 1.00 90.31 189 VAL A CA 1
ATOM 1436 C C . VAL A 1 189 ? -14.261 4.221 12.116 1.00 90.31 189 VAL A C 1
ATOM 1438 O O . VAL A 1 189 ? -14.214 3.873 10.932 1.00 90.31 189 VAL A O 1
ATOM 1441 N N . ASP A 1 190 ? -14.361 5.490 12.482 1.00 86.81 190 ASP A N 1
ATOM 1442 C CA . ASP A 1 190 ? -14.301 6.605 11.554 1.00 86.81 190 ASP A CA 1
ATOM 1443 C C . ASP A 1 190 ? -12.854 7.072 11.328 1.00 86.81 190 ASP A C 1
ATOM 1445 O O . ASP A 1 190 ? -11.960 6.898 12.158 1.00 86.81 190 ASP A O 1
ATOM 1449 N N . SER A 1 191 ? -12.657 7.723 10.189 1.00 78.06 191 SER A N 1
ATOM 1450 C CA . SER A 1 191 ? -11.440 8.375 9.691 1.00 78.06 191 SER A CA 1
ATOM 1451 C C . SER A 1 191 ? -10.891 9.453 10.635 1.00 78.06 191 SER A C 1
ATOM 1453 O O . SER A 1 191 ? -9.742 9.878 10.498 1.00 78.06 191 SER A O 1
ATOM 1455 N N . ASP A 1 192 ? -11.723 9.924 11.564 1.00 83.00 192 ASP A N 1
ATOM 1456 C CA . ASP A 1 192 ? -11.376 10.878 12.617 1.00 83.00 192 ASP A CA 1
ATOM 1457 C C . ASP A 1 192 ? -10.969 10.187 13.933 1.00 83.00 192 ASP A C 1
ATOM 1459 O O . ASP A 1 192 ? -10.996 10.805 14.994 1.00 83.00 192 ASP A O 1
ATOM 1463 N N . ASN A 1 193 ? -10.570 8.911 13.866 1.00 88.25 193 ASN A N 1
ATOM 1464 C CA . ASN A 1 193 ? -10.168 8.078 15.006 1.00 88.25 193 ASN A CA 1
ATOM 1465 C C . ASN A 1 193 ? -11.272 7.914 16.064 1.00 88.25 193 ASN A C 1
ATOM 1467 O O . ASN A 1 193 ? -10.987 7.708 17.241 1.00 88.25 193 ASN A O 1
ATOM 1471 N N . ASN A 1 194 ? -12.540 7.987 15.660 1.00 91.19 194 ASN A N 1
ATOM 1472 C CA . ASN A 1 194 ? -13.669 7.749 16.552 1.00 91.19 194 ASN A CA 1
ATOM 1473 C C . ASN A 1 194 ? -14.206 6.333 16.328 1.00 91.19 194 ASN A C 1
ATOM 1475 O O . ASN A 1 194 ? -14.602 5.991 15.218 1.00 91.19 194 ASN A O 1
ATOM 1479 N N . ALA A 1 195 ? -14.224 5.503 17.367 1.00 93.19 195 ALA A N 1
ATOM 1480 C CA . ALA A 1 195 ? -14.912 4.218 17.367 1.00 93.19 195 ALA A CA 1
ATOM 1481 C C . ALA A 1 195 ? -16.372 4.413 17.792 1.00 93.19 195 ALA A C 1
ATOM 1483 O O . ALA A 1 195 ? -16.666 4.701 18.950 1.00 93.19 195 ALA A O 1
ATOM 1484 N N . HIS A 1 196 ? -17.288 4.243 16.848 1.00 92.81 196 HIS A N 1
ATOM 1485 C CA . HIS A 1 196 ? -18.722 4.144 17.068 1.00 92.81 196 HIS A CA 1
ATOM 1486 C C . HIS A 1 196 ? -19.069 2.709 17.463 1.00 92.81 196 HIS A C 1
ATOM 1488 O O . HIS A 1 196 ? -19.061 1.790 16.642 1.00 92.81 196 HIS A O 1
ATOM 1494 N N . VAL A 1 197 ? -19.367 2.512 18.740 1.00 94.25 197 VAL A N 1
ATOM 1495 C CA . VAL A 1 197 ? -19.727 1.220 19.319 1.00 94.25 197 VAL A CA 1
ATOM 1496 C C . VAL A 1 197 ? -21.240 1.153 19.461 1.00 94.25 197 VAL A C 1
ATOM 1498 O O . VAL A 1 197 ? -21.843 1.978 20.145 1.00 94.25 197 VAL A O 1
ATOM 1501 N N . TYR A 1 198 ? -21.863 0.173 18.815 1.00 92.75 198 TYR A N 1
ATOM 1502 C CA . TYR A 1 198 ? -23.304 -0.058 18.874 1.00 92.75 198 TYR A CA 1
ATOM 1503 C C . TYR A 1 198 ? -23.601 -1.169 19.877 1.00 92.75 198 TYR A C 1
ATOM 1505 O O . TYR A 1 198 ? -23.077 -2.280 19.750 1.00 92.75 198 TYR A O 1
ATOM 1513 N N . LEU A 1 199 ? -24.449 -0.876 20.859 1.00 93.38 199 LEU A N 1
ATOM 1514 C CA . LEU A 1 199 ? -24.736 -1.777 21.974 1.00 93.38 199 LEU A CA 1
ATOM 1515 C C . LEU A 1 199 ? -25.928 -2.692 21.692 1.00 93.38 199 LEU A C 1
ATOM 1517 O O . LEU A 1 199 ? -26.851 -2.329 20.957 1.00 93.38 199 LEU A O 1
ATOM 1521 N N . ARG A 1 200 ? -25.938 -3.867 22.327 1.00 90.06 200 ARG A N 1
ATOM 1522 C CA . ARG A 1 200 ? -27.175 -4.632 22.545 1.00 90.06 200 ARG A CA 1
ATOM 1523 C C . ARG A 1 200 ? -28.040 -3.919 23.598 1.00 90.06 200 ARG A C 1
ATOM 1525 O O . ARG A 1 200 ? -27.525 -3.141 24.394 1.00 90.06 200 ARG A O 1
ATOM 1532 N N . LYS A 1 201 ? -29.364 -4.109 23.550 1.00 86.50 201 LYS A N 1
ATOM 1533 C CA . LYS A 1 201 ? -30.314 -3.427 24.456 1.00 86.50 201 LYS A CA 1
ATOM 1534 C C . LYS A 1 201 ? -29.979 -3.700 25.935 1.00 86.50 201 LYS A C 1
ATOM 1536 O O . LYS A 1 201 ? -29.534 -4.796 26.253 1.00 86.50 201 LYS A O 1
ATOM 1541 N N . ASP A 1 202 ? -30.244 -2.703 26.785 1.00 84.88 202 ASP A N 1
ATOM 1542 C CA . ASP A 1 202 ? -30.228 -2.771 28.259 1.00 84.88 202 ASP A CA 1
ATOM 1543 C C . ASP A 1 202 ? -28.869 -3.046 28.931 1.00 84.88 202 ASP A C 1
ATOM 1545 O O . ASP A 1 202 ? -28.769 -3.853 29.848 1.00 84.88 202 ASP A O 1
ATOM 1549 N N . VAL A 1 203 ? -27.820 -2.337 28.501 1.00 88.38 203 VAL A N 1
ATOM 1550 C CA . VAL A 1 203 ? -26.469 -2.438 29.082 1.00 88.38 203 VAL A CA 1
ATOM 1551 C C . VAL A 1 203 ? -26.087 -1.178 29.868 1.00 88.38 203 VAL A C 1
ATOM 1553 O O . VAL A 1 203 ? -26.316 -0.049 29.412 1.00 88.38 203 VAL A O 1
ATOM 1556 N N . ASP A 1 204 ? -25.441 -1.369 31.022 1.00 92.69 204 ASP A N 1
ATOM 1557 C CA . ASP A 1 204 ? -24.863 -0.302 31.843 1.00 92.69 204 ASP A CA 1
ATOM 1558 C C . ASP A 1 204 ? -23.673 0.364 31.138 1.00 92.69 204 ASP A C 1
ATOM 1560 O O . ASP A 1 204 ? -22.523 -0.075 31.207 1.00 92.69 204 ASP A O 1
ATOM 1564 N N . LYS A 1 205 ? -23.954 1.490 30.473 1.00 90.38 205 LYS A N 1
ATOM 1565 C CA . LYS A 1 205 ? -22.992 2.213 29.624 1.00 90.38 205 LYS A CA 1
ATOM 1566 C C . LYS A 1 205 ? -21.672 2.557 30.323 1.00 90.38 205 LYS A C 1
ATOM 1568 O O . LYS A 1 205 ? -20.639 2.558 29.668 1.00 90.38 205 LYS A O 1
ATOM 1573 N N . LEU A 1 206 ? -21.701 2.872 31.621 1.00 90.62 206 LEU A N 1
ATOM 1574 C CA . LEU A 1 206 ? -20.522 3.321 32.375 1.00 90.62 206 LEU A CA 1
ATOM 1575 C C . LEU A 1 206 ? -19.494 2.203 32.590 1.00 90.62 206 LEU A C 1
ATOM 1577 O O . LEU A 1 206 ? -18.301 2.436 32.396 1.00 90.62 206 LEU A O 1
ATOM 1581 N N . ASN A 1 207 ? -19.950 1.005 32.962 1.00 93.50 207 ASN A N 1
ATOM 1582 C CA . ASN A 1 207 ? -19.068 -0.133 33.226 1.00 93.50 207 ASN A CA 1
ATOM 1583 C C . ASN A 1 207 ? -18.439 -0.633 31.925 1.00 93.50 207 ASN A C 1
ATOM 1585 O O . ASN A 1 207 ? -17.218 -0.775 31.840 1.00 93.50 207 ASN A O 1
ATOM 1589 N N . LEU A 1 208 ? -19.263 -0.778 30.882 1.00 93.62 208 LEU A N 1
ATOM 1590 C CA . LEU A 1 208 ? -18.795 -1.205 29.569 1.00 93.62 208 LEU A CA 1
ATOM 1591 C C . LEU A 1 208 ? -17.784 -0.219 28.975 1.00 93.62 208 LEU A C 1
ATOM 1593 O O . LEU A 1 208 ? -16.800 -0.622 28.358 1.00 93.62 208 LEU A O 1
ATOM 1597 N N . GLU A 1 209 ? -17.988 1.086 29.163 1.00 93.38 209 GLU A N 1
ATOM 1598 C CA . GLU A 1 209 ? -17.032 2.070 28.669 1.00 93.38 209 GLU A CA 1
ATOM 1599 C C . GLU A 1 209 ? -15.656 1.899 29.326 1.00 93.38 209 GLU A C 1
ATOM 1601 O O . GLU A 1 209 ? -14.638 1.933 28.636 1.00 93.38 209 GLU A O 1
ATOM 1606 N N . GLN A 1 210 ? -15.602 1.676 30.641 1.00 93.88 210 GLN A N 1
ATOM 1607 C CA . GLN A 1 210 ? -14.340 1.440 31.347 1.00 93.88 210 GLN A CA 1
ATOM 1608 C C . GLN A 1 210 ? -13.643 0.160 30.870 1.00 93.88 210 GLN A C 1
ATOM 1610 O O . GLN A 1 210 ? -12.432 0.181 30.635 1.00 93.88 210 GLN A O 1
ATOM 1615 N N . GLU A 1 211 ? -14.398 -0.918 30.660 1.00 95.38 211 GLU A N 1
ATOM 1616 C CA . GLU A 1 211 ? -13.875 -2.188 30.151 1.00 95.38 211 GLU A CA 1
ATOM 1617 C C . GLU A 1 211 ? -13.314 -2.048 28.729 1.00 95.38 211 GLU A C 1
ATOM 1619 O O . GLU A 1 211 ? -12.168 -2.424 28.464 1.00 95.38 211 GLU A O 1
ATOM 1624 N N . LEU A 1 212 ? -14.062 -1.403 27.827 1.00 95.25 212 LEU A N 1
ATOM 1625 C CA . LEU A 1 212 ? -13.610 -1.128 26.462 1.00 95.25 212 LEU A CA 1
ATOM 1626 C C . LEU A 1 212 ? -12.347 -0.266 26.448 1.00 95.25 212 LEU A C 1
ATOM 1628 O O . LEU A 1 212 ? -11.425 -0.528 25.672 1.00 95.25 212 LEU A O 1
ATOM 1632 N N . ARG A 1 213 ? -12.267 0.746 27.320 1.00 94.56 213 ARG A N 1
ATOM 1633 C CA . ARG A 1 213 ? -11.071 1.588 27.446 1.00 94.56 213 ARG A CA 1
ATOM 1634 C C . ARG A 1 213 ? -9.860 0.784 27.917 1.00 94.56 213 ARG A C 1
ATOM 1636 O O . ARG A 1 213 ? -8.769 0.979 27.375 1.00 94.56 213 ARG A O 1
ATOM 1643 N N . ALA A 1 214 ? -10.033 -0.124 28.876 1.00 95.50 214 ALA A N 1
ATOM 1644 C CA . ALA A 1 214 ? -8.963 -0.999 29.347 1.00 95.50 214 ALA A CA 1
ATOM 1645 C C . ALA A 1 214 ? -8.482 -1.952 28.238 1.00 95.50 214 ALA A C 1
ATOM 1647 O O . ALA A 1 214 ? -7.278 -2.045 27.982 1.00 95.50 214 ALA A O 1
ATOM 1648 N N . ALA A 1 215 ? -9.412 -2.578 27.511 1.00 94.94 215 ALA A N 1
ATOM 1649 C CA . ALA A 1 215 ? -9.102 -3.468 26.395 1.00 94.94 215 ALA A CA 1
ATOM 1650 C C . ALA A 1 215 ? -8.350 -2.738 25.269 1.00 94.94 215 ALA A C 1
ATOM 1652 O O . ALA A 1 215 ? -7.297 -3.196 24.823 1.00 94.94 215 ALA A O 1
ATOM 1653 N N . LEU A 1 216 ? -8.823 -1.559 24.856 1.00 93.69 216 LEU A N 1
ATOM 1654 C CA . LEU A 1 216 ? -8.165 -0.749 23.827 1.00 93.69 216 LEU A CA 1
ATOM 1655 C C . LEU A 1 216 ? -6.774 -0.275 24.260 1.00 93.69 216 LEU A C 1
ATOM 1657 O O . LEU A 1 216 ? -5.836 -0.308 23.461 1.00 93.69 216 LEU A O 1
ATOM 1661 N N . THR A 1 217 ? -6.612 0.085 25.535 1.00 93.19 217 THR A N 1
ATOM 1662 C CA . THR A 1 217 ? -5.308 0.457 26.103 1.00 93.19 217 THR A CA 1
ATOM 1663 C C . THR A 1 217 ? -4.331 -0.719 26.068 1.00 93.19 217 THR A C 1
ATOM 1665 O O . THR A 1 217 ? -3.177 -0.531 25.691 1.00 93.19 217 THR A O 1
ATOM 1668 N N . SER A 1 218 ? -4.790 -1.941 26.361 1.00 91.06 218 SER A N 1
ATOM 1669 C CA . SER A 1 218 ? -3.950 -3.148 26.273 1.00 91.06 218 SER A CA 1
ATOM 1670 C C . SER A 1 218 ? -3.477 -3.454 24.843 1.00 91.06 218 SER A C 1
ATOM 1672 O O . SER A 1 218 ? -2.394 -3.996 24.645 1.00 91.06 218 SER A O 1
ATOM 1674 N N . CYS A 1 219 ? -4.255 -3.045 23.835 1.00 88.75 219 CYS A N 1
ATOM 1675 C CA . CYS A 1 219 ? -3.889 -3.146 22.423 1.00 88.75 219 CYS A CA 1
ATOM 1676 C C . CYS A 1 219 ? -3.019 -1.977 21.923 1.00 88.75 219 CYS A C 1
ATOM 1678 O O . CYS A 1 219 ? -2.677 -1.947 20.742 1.00 88.75 219 CYS A O 1
ATOM 1680 N N . GLY A 1 220 ? -2.667 -1.016 22.785 1.00 88.75 220 GLY A N 1
ATOM 1681 C CA . GLY A 1 220 ? -1.862 0.153 22.419 1.00 88.75 220 GLY A CA 1
ATOM 1682 C C . GLY A 1 220 ? -2.652 1.310 21.796 1.00 88.75 220 GLY A C 1
ATOM 1683 O O . GLY A 1 220 ? -2.051 2.178 21.166 1.00 88.75 220 GLY A O 1
ATOM 1684 N N . PHE A 1 221 ? -3.977 1.347 21.973 1.00 90.19 221 PHE A N 1
ATOM 1685 C CA . PHE A 1 221 ? -4.861 2.413 21.483 1.00 90.19 221 PHE A CA 1
ATOM 1686 C C . PHE A 1 221 ? -5.536 3.145 22.658 1.00 90.19 221 PHE A C 1
ATOM 1688 O O . PHE A 1 221 ? -6.735 2.968 22.882 1.00 90.19 221 PHE A O 1
ATOM 1695 N N . PRO A 1 222 ? -4.795 3.944 23.451 1.00 90.00 222 PRO A N 1
ATOM 1696 C CA . PRO A 1 222 ? -5.351 4.603 24.627 1.00 90.00 222 PRO A CA 1
ATOM 1697 C C . PRO A 1 222 ? -6.421 5.631 24.210 1.00 90.00 222 PRO A C 1
ATOM 1699 O O . PRO A 1 222 ? -6.125 6.531 23.422 1.00 90.00 222 PRO A O 1
ATOM 1702 N N . PRO A 1 223 ? -7.663 5.534 24.705 1.00 89.31 223 PRO A N 1
ATOM 1703 C CA . PRO A 1 223 ? -8.721 6.485 24.378 1.00 89.31 223 PRO A CA 1
ATOM 1704 C C . PRO A 1 223 ? -8.455 7.856 25.011 1.00 89.31 223 PRO A C 1
ATOM 1706 O O . PRO A 1 223 ? -7.953 7.947 26.133 1.00 89.31 223 PRO A O 1
ATOM 1709 N N . GLN A 1 224 ? -8.793 8.936 24.302 1.00 89.12 224 GLN A N 1
ATOM 1710 C CA . GLN A 1 224 ? -8.609 10.289 24.825 1.00 89.12 224 GLN A CA 1
ATOM 1711 C C . GLN A 1 224 ? -9.684 10.626 25.872 1.00 89.12 224 GLN A C 1
ATOM 1713 O O . GLN A 1 224 ? -10.880 10.484 25.597 1.00 89.12 224 GLN A O 1
ATOM 1718 N N . PRO A 1 225 ? -9.299 11.117 27.063 1.00 76.75 225 PRO A N 1
ATOM 1719 C CA . PRO A 1 225 ? -10.256 11.589 28.050 1.00 76.75 225 PRO A CA 1
ATOM 1720 C C . PRO A 1 225 ? -10.828 12.936 27.585 1.00 76.75 225 PRO A C 1
ATOM 1722 O O . PRO A 1 225 ? -10.127 13.941 27.641 1.00 76.75 225 PRO A O 1
ATOM 1725 N N . GLY A 1 226 ? -12.089 12.989 27.132 1.00 62.34 226 GLY A N 1
ATOM 1726 C CA . GLY A 1 226 ? -12.776 14.290 27.066 1.00 62.34 226 GLY A CA 1
ATOM 1727 C C . GLY A 1 226 ? -13.829 14.566 25.995 1.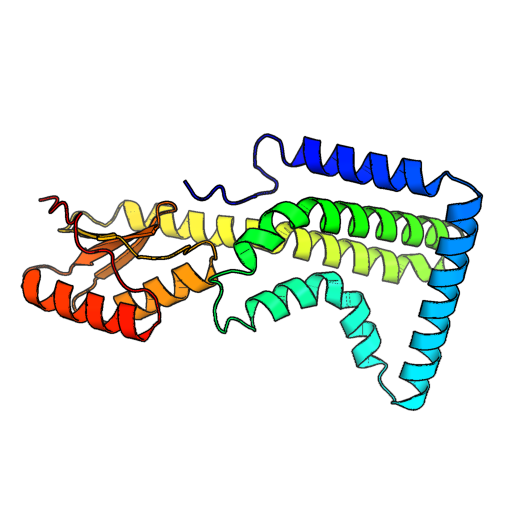00 62.34 226 GLY A C 1
ATOM 1728 O O . GLY A 1 226 ? -14.199 15.727 25.873 1.00 62.34 226 GLY A O 1
ATOM 1729 N N . ASN A 1 227 ? -14.346 13.599 25.228 1.00 58.00 227 ASN A N 1
ATOM 1730 C CA . ASN A 1 227 ? -15.357 13.940 24.209 1.00 58.00 227 ASN A CA 1
ATOM 1731 C C . ASN A 1 227 ? -16.488 12.919 24.030 1.00 58.00 227 ASN A C 1
ATOM 1733 O O . ASN A 1 227 ? -17.026 12.752 22.935 1.00 58.00 227 ASN A O 1
ATOM 1737 N N . ASN A 1 228 ? -16.893 12.256 25.114 1.00 61.19 228 ASN A N 1
ATOM 1738 C CA . ASN A 1 228 ? -18.023 11.334 25.073 1.00 61.19 228 ASN A CA 1
ATOM 1739 C C . ASN A 1 228 ? -19.334 12.112 24.913 1.00 61.19 228 ASN A C 1
ATOM 1741 O O . ASN A 1 228 ? -19.985 12.491 25.888 1.00 61.19 228 ASN A O 1
ATOM 1745 N N . LYS A 1 229 ? -19.748 12.345 23.670 1.00 63.44 229 LYS A N 1
ATOM 1746 C CA . LYS A 1 229 ? -21.110 12.786 23.376 1.00 63.44 229 LYS A CA 1
ATOM 1747 C C . LYS A 1 229 ? -22.021 11.565 23.413 1.00 63.44 229 LYS A C 1
ATOM 1749 O O . LYS A 1 229 ? -22.064 10.782 22.468 1.00 63.44 229 LYS A O 1
ATOM 1754 N N . LEU A 1 230 ? -22.751 11.408 24.515 1.00 63.00 230 LEU A N 1
ATOM 1755 C CA . LEU A 1 230 ? -23.872 10.474 24.597 1.00 63.00 230 LEU A CA 1
ATOM 1756 C C . LEU A 1 230 ? -24.958 10.939 23.622 1.00 63.00 230 LEU A C 1
ATOM 1758 O O . LEU A 1 230 ? -25.672 11.904 23.883 1.00 63.00 230 LEU A O 1
ATOM 1762 N N . THR A 1 231 ? -25.059 10.259 22.485 1.00 61.56 231 THR A N 1
ATOM 1763 C CA . THR A 1 231 ? -26.190 10.393 21.565 1.00 61.56 231 THR A CA 1
ATOM 1764 C C . THR A 1 231 ? -27.277 9.431 22.044 1.00 61.56 231 THR A C 1
ATOM 1766 O O . THR A 1 231 ? -27.022 8.240 22.234 1.00 61.56 231 THR A O 1
ATOM 1769 N N . LYS A 1 232 ? -28.443 9.986 22.392 1.00 55.56 232 LYS A N 1
ATOM 1770 C CA . LYS A 1 232 ? -29.633 9.213 22.766 1.00 55.56 232 LYS A CA 1
ATOM 1771 C C . LYS A 1 232 ? -30.374 8.764 21.520 1.00 55.56 232 LYS A C 1
ATOM 1773 O O . LYS A 1 232 ? -30.438 9.582 20.578 1.00 55.56 232 LYS A O 1
#

Radius of gyration: 23.45 Å; chains: 1; bounding box: 57×37×62 Å

pLDDT: mean 79.21, std 14.23, range [38.91, 96.06]

Organism: NCBI:txid1606541

Foldseek 3Di:
DLPQPDCPDVCLVVLLVVLLVVVVVQCVPVVVVVVVVVVVVVVVVCVVVVCVVVVVPVVVVVVLVVLLVVVVVVVVVPPDPQPPCVVCSVVLSNSLSVVVVVLVVQVVVCVVPVVSPVVSVVSVVSSVCSNCVVVVVVVVVVVVVVVVVVPAPAWKKKWQWPGQCNDPVSQVVLFVLLVVDPQFPGWDADNRRIIITGGDPDDDPVVSVVVSQVSCVVVVTHTDPDDTDGDD

InterPro domains:
  IPR006121 Heavy metal-associated domain, HMA [PS50846] (146-224)
  IPR006121 Heavy metal-associated domain, HMA [cd00371] (167-223)
  IPR036163 Heavy metal-associated domain superfamily [SSF55008] (165-225)

Secondary structure (DSSP, 8-state):
------TTSTTHHHHHHHHHHHHHHHHT-HHHHHHHHHHHHHHHHHHHHHHHHHT-HHHHHHHHTHHHHHHHHHHH--S-TTSHHHHHTTTHHHHHHHHHHHHHHHHHHHHH-GGGHHHHHHHHHHHHHHHHHHHHHHHHHHHHHHHHHHT--S-EEEEEB-S---SHHHHHHHHHHHHTSTTEEEEEE-TTSEEEEEEPSS--HHHHHHHHHHHHHHTT-PBPTT----B-

Sequence (232 aa):
MAKLHLVSDPGFLTKFSISLLTIILVSKVPPLQTNISEAHERLRLILLSTAHAHQLWFLISFLASSCCLLQVVLNMLSAGCGGFNTYLGPARPTFLALATFLQGLAWREAANLPFLRRPTFVSTIVTIVLSFSPELLMLSHGMKRQQQREDKVGASIVLSLGGSIGCASCVTTVKKTVELNQEVSSCDVDSDNNAHVYLRKDVDKLNLEQELRAALTSCGFPPQPGNNKLTK